Protein AF-A0A480BWK9-F1 (afdb_monomer)

pLDDT: mean 91.8, std 8.27, range [55.06, 98.25]

Mean predicted aligned error: 6.42 Å

Sequence (239 aa):
ALSTGLLAPWTTLAALAGWLLALAAAIALRRRAPVVTLAVLWFLAGHAMESTVVPLEIAHEHRNYLPSLGPLLATVYGVTVFARRTGRAALYGALGVATSLALGFGTFGRSATWHSEETIIEALYRQHPQSASAQQMMGELMLHRRGQPAQAAEHYQRAYALAPWETGYRLRALRARRTAGGALPDATEHQAIVSALRSRPLPPTTLLALGSLSACALAGEPACRDLTPALLDWLTAAA

Radius of gyration: 25.85 Å; Cα contacts (8 Å, |Δi|>4): 232; chains: 1; bounding box: 55×27×76 Å

Secondary structure (DSSP, 8-state):
----SSSSSHHHHHHHHHHHHHHHHHHHHTTT-HHHHHHHHHHHHHHHHHS-SS-PPS--GGGGTTTTHHHHHHHHHHHHHH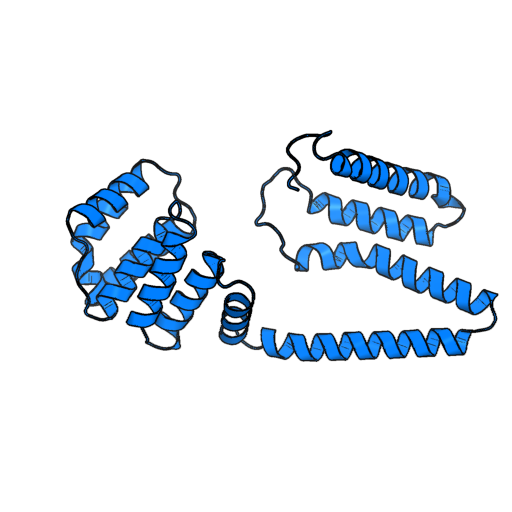HHHTT-HHHHHHHHHHHHHHHHHHHHHHHHHTSSHHHHHHHHHHH-TT-HHHHHHHHHIIIIIS--HHHHHHHHHHHHHH-TT-HHHHHHHHHHHHHTT-PPPPHHHHHHHHHHHHHS---HHHHHHHHHHHHHHHTT-HHHHTTHHHHHHHHHHT-

Solvent-accessible surface area (backbone atoms only — not comparable to full-atom values): 12598 Å² total; per-residue (Å²): 130,80,74,82,48,71,68,38,46,62,64,45,42,53,48,52,50,49,53,52,47,53,53,51,48,30,64,72,32,42,88,81,39,49,66,52,19,49,14,52,52,44,25,52,59,45,47,50,70,72,69,50,93,65,89,62,81,84,82,61,73,74,72,50,56,70,21,49,50,13,61,50,50,35,50,56,51,50,53,51,54,48,22,59,75,71,71,39,47,67,61,52,49,50,52,48,51,51,50,52,50,52,52,49,52,52,48,55,61,47,48,64,39,66,68,42,73,65,46,40,37,52,50,43,26,73,76,35,72,80,37,30,66,31,26,38,48,44,13,50,46,25,41,73,77,65,68,35,22,56,62,11,15,53,26,11,47,51,12,19,72,64,37,74,82,47,60,17,31,51,53,47,15,51,48,22,28,24,62,55,72,44,77,75,79,51,73,66,58,46,49,51,51,35,50,48,42,62,75,44,86,80,49,70,60,29,54,51,33,54,52,50,46,51,53,38,29,74,71,62,38,65,48,33,47,76,41,43,73,62,47,54,54,42,53,63,32,61,106

Foldseek 3Di:
DDDPDCPVPVVNVVVVVVLVCLLVCLVVCCVPCVLLSCLSVLLVVQVVVVPDPDPDPPDPPVSNPRSVVSVVSVVVVVLCVVCVVVVNVVVSVVVVVVVVVVVVVVVVVVCVCVVDLVSVLVVCCVVCVLALVSLQSVLVCCVPVVVNLVSSLVSLVSSCVSPVLQLLSVLSSQLSCLSVVHDHDDPVRLVVLLCSLQPHDHDPSNVVSLVVLVVCCVVVPPSSVVCVVSSVSNVVSND

Structure (mmCIF, N/CA/C/O backbone):
data_AF-A0A480BWK9-F1
#
_entry.id   AF-A0A480BWK9-F1
#
loop_
_atom_site.group_PDB
_atom_site.id
_atom_site.type_symbol
_atom_site.label_atom_id
_atom_site.label_alt_id
_atom_site.label_comp_id
_atom_site.label_asym_id
_atom_site.label_entity_id
_atom_site.label_seq_id
_atom_site.pdbx_PDB_ins_code
_atom_site.Cartn_x
_atom_site.Cartn_y
_atom_site.Cartn_z
_atom_site.occupancy
_atom_site.B_iso_or_equiv
_atom_site.auth_seq_id
_atom_site.auth_comp_id
_atom_site.auth_asym_id
_atom_site.auth_atom_id
_atom_site.pdbx_PDB_model_num
ATOM 1 N N . ALA A 1 1 ? -17.053 -10.394 -3.321 1.00 61.28 1 ALA A N 1
ATOM 2 C CA . ALA A 1 1 ? -17.391 -9.946 -4.687 1.00 61.28 1 ALA A CA 1
ATOM 3 C C . ALA A 1 1 ? -17.301 -8.428 -4.734 1.00 61.28 1 ALA A C 1
ATOM 5 O O . ALA A 1 1 ? -17.625 -7.798 -3.733 1.00 61.28 1 ALA A O 1
ATOM 6 N N . LEU A 1 2 ? -16.826 -7.858 -5.843 1.00 71.19 2 LEU A N 1
ATOM 7 C CA . LEU A 1 2 ? -16.792 -6.405 -6.029 1.00 71.19 2 LEU A CA 1
ATOM 8 C C . LEU A 1 2 ? -18.225 -5.875 -6.164 1.00 71.19 2 LEU A C 1
ATOM 10 O O . LEU A 1 2 ? -19.052 -6.497 -6.833 1.00 71.19 2 LEU A O 1
ATOM 14 N N . SER A 1 3 ? -18.521 -4.759 -5.497 1.00 77.38 3 SER A N 1
ATOM 15 C CA . SER A 1 3 ? -19.830 -4.114 -5.593 1.00 77.38 3 SER A CA 1
ATOM 16 C C . SER A 1 3 ? -19.999 -3.505 -6.978 1.00 77.38 3 SER A C 1
ATOM 18 O O . SER A 1 3 ? -19.187 -2.681 -7.388 1.00 77.38 3 SER A O 1
ATOM 20 N N . THR A 1 4 ? -21.043 -3.920 -7.694 1.00 81.88 4 THR A N 1
ATOM 21 C CA . THR A 1 4 ? -21.399 -3.385 -9.023 1.00 81.88 4 THR A CA 1
ATOM 22 C C . THR A 1 4 ? -22.656 -2.518 -8.974 1.00 81.88 4 THR A C 1
ATOM 24 O O . THR A 1 4 ? -23.007 -1.870 -9.954 1.00 81.88 4 THR A O 1
ATOM 27 N N . GLY A 1 5 ? -23.317 -2.458 -7.817 1.00 83.38 5 GLY A N 1
ATOM 28 C CA . GLY A 1 5 ? -24.456 -1.590 -7.557 1.00 83.38 5 GLY A CA 1
ATOM 29 C C . GLY A 1 5 ? -24.880 -1.650 -6.092 1.00 83.38 5 GLY A C 1
ATOM 30 O O . GLY A 1 5 ? -24.302 -2.381 -5.291 1.00 83.38 5 GLY A O 1
ATOM 31 N N . LEU A 1 6 ? -25.924 -0.901 -5.731 1.00 79.44 6 LEU A N 1
ATOM 32 C CA . LEU A 1 6 ? -26.415 -0.829 -4.345 1.00 79.44 6 LEU A CA 1
ATOM 33 C C . LEU A 1 6 ? -26.989 -2.160 -3.828 1.00 79.44 6 LEU A C 1
ATOM 35 O O . LEU A 1 6 ? -26.994 -2.405 -2.624 1.00 79.44 6 LEU A O 1
ATOM 39 N N . LEU A 1 7 ? -27.465 -3.015 -4.736 1.00 85.12 7 LEU A N 1
ATOM 40 C CA . LEU A 1 7 ? -28.135 -4.281 -4.420 1.00 85.12 7 LEU A CA 1
ATOM 41 C C . LEU A 1 7 ? -27.309 -5.520 -4.806 1.00 85.12 7 LEU A C 1
ATOM 43 O O . LEU A 1 7 ? -27.690 -6.639 -4.467 1.00 85.12 7 LEU A O 1
ATOM 47 N N . ALA A 1 8 ? -26.189 -5.334 -5.513 1.00 82.81 8 ALA A N 1
ATOM 48 C CA . ALA A 1 8 ? -25.377 -6.416 -6.056 1.00 82.81 8 ALA A CA 1
ATOM 49 C C . ALA A 1 8 ? -23.893 -6.222 -5.689 1.00 82.81 8 ALA A C 1
ATOM 51 O O . ALA A 1 8 ? -23.245 -5.309 -6.216 1.00 82.81 8 ALA A O 1
ATOM 52 N N . PRO A 1 9 ? -23.316 -7.089 -4.836 1.00 88.62 9 PRO A N 1
ATOM 53 C CA . PRO A 1 9 ? -23.943 -8.193 -4.090 1.00 88.62 9 PRO A CA 1
ATOM 54 C C . PRO A 1 9 ? -24.867 -7.713 -2.950 1.00 88.62 9 PRO A C 1
ATOM 56 O O . PRO A 1 9 ? -24.767 -6.575 -2.499 1.00 88.62 9 PRO A O 1
ATOM 59 N N . TRP A 1 10 ? -25.716 -8.601 -2.413 1.00 86.31 10 TRP A N 1
ATOM 60 C CA . TRP A 1 10 ? -26.606 -8.300 -1.270 1.00 86.31 10 TRP A CA 1
ATOM 61 C C . TRP A 1 10 ? -25.848 -7.793 -0.030 1.00 86.31 10 TRP A C 1
ATOM 63 O O . TRP A 1 10 ? -26.393 -7.052 0.790 1.00 86.31 10 TRP A O 1
ATOM 73 N N . THR A 1 11 ? -24.567 -8.154 0.089 1.00 89.00 11 THR A N 1
ATOM 74 C CA . THR A 1 11 ? -23.683 -7.684 1.158 1.00 89.00 11 THR A CA 1
ATOM 75 C C . THR A 1 11 ? -23.471 -6.170 1.118 1.00 89.00 11 THR A C 1
ATOM 77 O O . THR A 1 11 ? -23.193 -5.591 2.163 1.00 89.00 11 THR A O 1
ATOM 80 N N . THR A 1 12 ? -23.642 -5.509 -0.035 1.00 89.50 12 THR A N 1
ATOM 81 C CA . THR A 1 12 ? -23.603 -4.041 -0.139 1.00 89.50 12 THR A CA 1
ATOM 82 C C . THR A 1 12 ? -24.747 -3.413 0.652 1.00 89.50 12 THR A C 1
ATOM 84 O O . THR A 1 12 ? -24.518 -2.513 1.458 1.00 89.50 12 THR A O 1
ATOM 87 N N . LEU A 1 13 ? -25.968 -3.937 0.503 1.00 89.31 13 LEU A N 1
ATOM 88 C CA . LEU A 1 13 ? -27.125 -3.463 1.259 1.00 89.31 13 LEU A CA 1
ATOM 89 C C . LEU A 1 13 ? -26.963 -3.737 2.760 1.00 89.31 13 LEU A C 1
ATOM 91 O O . LEU A 1 13 ? -27.236 -2.859 3.576 1.00 89.31 13 LEU A O 1
ATOM 95 N N . ALA A 1 14 ? -26.471 -4.924 3.126 1.00 90.25 14 ALA A N 1
ATOM 96 C CA . ALA A 1 14 ? -26.199 -5.264 4.523 1.00 90.25 14 ALA A CA 1
ATOM 97 C C . ALA A 1 14 ? -25.142 -4.335 5.151 1.00 90.25 14 ALA A C 1
ATOM 99 O O . ALA A 1 14 ? -25.314 -3.888 6.284 1.00 90.25 14 ALA A O 1
ATOM 100 N N . ALA A 1 15 ? -24.082 -3.993 4.412 1.00 90.25 15 ALA A N 1
ATOM 101 C CA . ALA A 1 15 ? -23.063 -3.050 4.865 1.00 90.25 15 ALA A CA 1
ATOM 102 C C . ALA A 1 15 ? -23.632 -1.633 5.042 1.00 90.25 15 ALA A C 1
ATOM 104 O O . ALA A 1 15 ? -23.401 -1.012 6.077 1.00 90.25 15 ALA A O 1
ATOM 105 N N . LEU A 1 16 ? -24.423 -1.141 4.080 1.00 90.25 16 LEU A N 1
ATOM 106 C CA . LEU A 1 16 ? -25.105 0.156 4.182 1.00 90.25 16 LEU A CA 1
ATOM 107 C C . LEU A 1 16 ? -26.031 0.211 5.402 1.00 90.25 16 LEU A C 1
ATOM 109 O O . LEU A 1 16 ? -25.969 1.160 6.183 1.00 9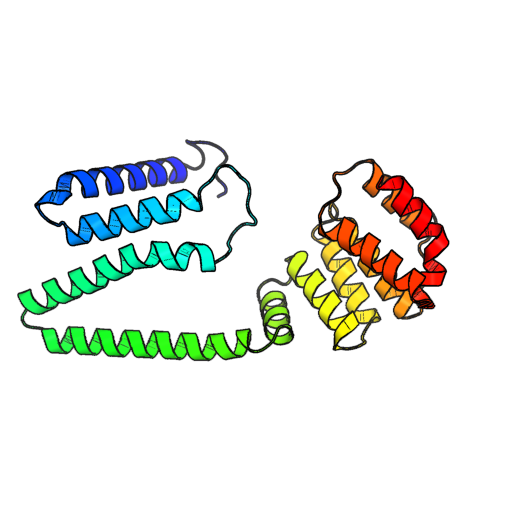0.25 16 LEU A O 1
ATOM 113 N N . ALA A 1 17 ? -26.846 -0.827 5.603 1.00 93.75 17 ALA A N 1
ATOM 114 C CA . ALA A 1 17 ? -27.704 -0.940 6.776 1.00 93.75 17 ALA A CA 1
ATOM 115 C C . ALA A 1 17 ? -26.884 -0.957 8.076 1.00 93.75 17 ALA A C 1
ATOM 117 O O . ALA A 1 17 ? -27.249 -0.277 9.032 1.00 93.75 17 ALA A O 1
ATOM 118 N N . GLY A 1 18 ? -25.753 -1.669 8.102 1.00 94.00 18 GLY A N 1
ATOM 119 C CA . GLY A 1 18 ? -24.833 -1.699 9.240 1.00 94.00 18 GLY A CA 1
ATOM 120 C C . GLY A 1 18 ? -24.265 -0.321 9.588 1.00 94.00 18 GLY A C 1
ATOM 121 O O . GLY A 1 18 ? -24.282 0.070 10.755 1.00 94.00 18 GLY A O 1
ATOM 122 N N . TRP A 1 19 ? -23.830 0.450 8.588 1.00 93.00 19 TRP A N 1
ATOM 123 C CA . TRP A 1 19 ? -23.329 1.813 8.790 1.00 93.00 19 TRP A CA 1
ATOM 124 C C . TRP A 1 19 ? -24.411 2.768 9.299 1.00 93.00 19 TRP A C 1
ATOM 126 O O . TRP A 1 19 ? -24.181 3.504 10.262 1.00 93.00 19 TRP A O 1
ATOM 136 N N . LEU A 1 20 ? -25.607 2.726 8.703 1.00 94.44 20 LEU A N 1
ATOM 137 C CA . LEU A 1 20 ? -26.744 3.539 9.144 1.00 94.44 20 LEU A CA 1
ATOM 138 C C . LEU A 1 20 ? -27.175 3.175 10.566 1.00 94.44 20 LEU A C 1
ATOM 140 O O . LEU A 1 20 ? -27.431 4.065 11.377 1.00 94.44 20 LEU A O 1
ATOM 144 N N . LEU A 1 21 ? -27.205 1.882 10.891 1.00 95.88 21 LEU A N 1
ATOM 145 C CA . LEU A 1 21 ? -27.528 1.402 12.229 1.00 95.88 21 LEU A CA 1
ATOM 146 C C . LEU A 1 21 ? -26.482 1.853 13.252 1.00 95.88 21 LEU A C 1
ATOM 148 O O . LEU A 1 21 ? -26.858 2.320 14.323 1.00 95.88 21 LEU A O 1
ATOM 152 N N . ALA A 1 22 ? -25.188 1.763 12.931 1.00 94.12 22 ALA A N 1
ATOM 153 C CA . ALA A 1 22 ? -24.115 2.224 13.810 1.00 94.12 22 ALA A CA 1
ATOM 154 C C . ALA A 1 22 ? -24.223 3.730 14.096 1.00 94.12 22 ALA A C 1
ATOM 156 O O . ALA A 1 22 ? -24.126 4.150 15.252 1.00 94.12 22 ALA A O 1
ATOM 157 N N . LEU A 1 23 ? -24.493 4.537 13.064 1.00 95.31 23 LEU A N 1
ATOM 158 C CA . LEU A 1 23 ? -24.696 5.977 13.202 1.00 95.31 23 LEU A CA 1
ATOM 159 C C . LEU A 1 23 ? -25.943 6.298 14.041 1.00 95.31 23 LEU A C 1
ATOM 161 O O . LEU A 1 23 ? -25.869 7.078 14.993 1.00 95.31 23 LEU A O 1
ATOM 165 N N . ALA A 1 24 ? -27.079 5.670 13.729 1.00 96.06 24 ALA A N 1
ATOM 166 C CA . ALA A 1 24 ? -28.326 5.861 14.463 1.00 96.06 24 ALA A CA 1
ATOM 167 C C . ALA A 1 24 ? -28.184 5.446 15.936 1.00 96.06 24 ALA A C 1
ATOM 169 O O . ALA A 1 24 ? -28.603 6.184 16.830 1.00 96.06 24 ALA A O 1
ATOM 170 N N . ALA A 1 25 ? -27.534 4.309 16.203 1.00 95.12 25 ALA A N 1
ATOM 171 C CA . ALA A 1 25 ? -27.261 3.827 17.551 1.00 95.12 25 ALA A CA 1
ATOM 172 C C . ALA A 1 25 ? -26.356 4.794 18.327 1.00 95.12 25 ALA A C 1
ATOM 174 O O . ALA A 1 25 ? -26.659 5.108 19.478 1.00 95.12 25 ALA A O 1
ATOM 175 N N . ALA A 1 26 ? -25.294 5.321 17.709 1.00 94.56 26 ALA A N 1
ATOM 176 C CA . ALA A 1 26 ? -24.424 6.313 18.340 1.00 94.56 26 ALA A CA 1
ATOM 177 C C . ALA A 1 26 ? -25.202 7.584 18.726 1.00 94.56 26 ALA A C 1
ATOM 179 O O . ALA A 1 26 ? -25.105 8.060 19.857 1.00 94.56 26 ALA A O 1
ATOM 180 N N . ILE A 1 27 ? -26.049 8.100 17.830 1.00 94.88 27 ILE A N 1
ATOM 181 C CA . ILE A 1 27 ? -26.868 9.291 18.105 1.00 94.88 27 ILE A CA 1
ATOM 182 C C . ILE A 1 27 ? -27.890 9.016 19.217 1.00 94.88 27 ILE A C 1
ATOM 184 O O . ILE A 1 27 ? -28.031 9.829 20.136 1.00 94.88 27 ILE A O 1
ATOM 188 N N . ALA A 1 28 ? -28.579 7.874 19.174 1.00 96.56 28 ALA A N 1
ATOM 189 C CA . ALA A 1 28 ? -29.574 7.495 20.176 1.00 96.56 28 ALA A CA 1
ATOM 190 C C . ALA A 1 28 ? -28.949 7.278 21.566 1.00 96.56 28 ALA A C 1
ATOM 192 O O . ALA A 1 28 ? -29.528 7.661 22.586 1.00 96.56 28 ALA A O 1
ATOM 193 N N . LEU A 1 29 ? -27.741 6.709 21.622 1.00 94.44 29 LEU A N 1
ATOM 194 C CA . LEU A 1 29 ? -27.036 6.393 22.865 1.00 94.44 29 LEU A CA 1
ATOM 195 C C . LEU A 1 29 ? -26.178 7.544 23.407 1.00 94.44 29 LEU A C 1
ATOM 197 O O . LEU A 1 29 ? -25.636 7.406 24.504 1.00 94.44 29 LEU A O 1
ATOM 201 N N . ARG A 1 30 ? -26.120 8.705 22.738 1.00 95.44 30 ARG A N 1
ATOM 202 C CA . ARG A 1 30 ? -25.236 9.835 23.101 1.00 95.44 30 ARG A CA 1
ATOM 203 C C . ARG A 1 30 ? -25.299 10.289 24.558 1.00 95.44 30 ARG A C 1
ATOM 205 O O . ARG A 1 30 ? -24.296 10.724 25.111 1.00 95.44 30 ARG A O 1
ATOM 212 N N . ARG A 1 31 ? -26.473 10.194 25.194 1.00 94.31 31 ARG A N 1
ATOM 213 C CA . ARG A 1 31 ? -26.666 10.565 26.609 1.00 94.31 31 ARG A 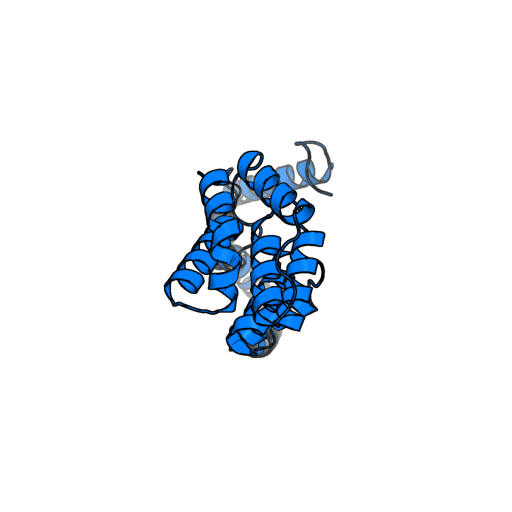CA 1
ATOM 214 C C . ARG A 1 31 ? -26.376 9.415 27.579 1.00 94.31 31 ARG A C 1
ATOM 216 O O . ARG A 1 31 ? -26.039 9.677 28.724 1.00 94.31 31 ARG A O 1
ATOM 223 N N . ARG A 1 32 ? -26.523 8.158 27.141 1.00 93.25 32 ARG A N 1
ATOM 224 C CA . ARG A 1 32 ? -26.374 6.954 27.983 1.00 93.25 32 ARG A CA 1
ATOM 225 C C . ARG A 1 32 ? -24.964 6.363 27.937 1.00 93.25 32 ARG A C 1
ATOM 227 O O . ARG A 1 32 ? -24.498 5.831 28.937 1.00 93.25 32 ARG A O 1
ATOM 234 N N . ALA A 1 33 ? -24.295 6.449 26.790 1.00 92.75 33 ALA A N 1
ATOM 235 C CA . ALA A 1 33 ? -22.960 5.909 26.549 1.00 92.75 33 ALA A CA 1
ATOM 236 C C . ALA A 1 33 ? -22.108 6.919 25.751 1.00 92.75 33 ALA A C 1
ATOM 238 O O . ALA A 1 33 ? -21.768 6.666 24.589 1.00 92.75 33 ALA A O 1
ATOM 239 N N . PRO A 1 34 ? -21.762 8.077 26.346 1.00 94.31 34 PRO A N 1
ATOM 240 C CA . PRO A 1 34 ? -21.052 9.148 25.643 1.00 94.31 34 PRO A CA 1
ATOM 241 C C . PRO A 1 34 ? -19.680 8.706 25.111 1.00 94.31 34 PRO A C 1
ATOM 243 O O . PRO A 1 34 ? -19.304 9.106 24.016 1.00 94.31 34 PRO A O 1
ATOM 246 N N . VAL A 1 35 ? -18.967 7.822 25.823 1.00 94.44 35 VAL A N 1
ATOM 247 C CA . VAL A 1 35 ? -17.658 7.297 25.383 1.00 94.44 35 VAL A CA 1
ATOM 248 C C . VAL A 1 35 ? -17.789 6.418 24.136 1.00 94.44 35 VAL A C 1
ATOM 250 O O . VAL A 1 35 ? -17.038 6.589 23.182 1.00 94.44 35 VAL A O 1
ATOM 253 N N . VAL A 1 36 ? -18.772 5.511 24.110 1.00 93.75 36 VAL A N 1
ATOM 254 C CA . VAL A 1 36 ? -19.037 4.656 22.938 1.00 93.75 36 VAL A CA 1
ATOM 255 C C . VAL A 1 36 ? -19.497 5.505 21.755 1.00 93.75 36 VAL A C 1
ATOM 257 O O . VAL A 1 36 ? -19.079 5.279 20.625 1.00 93.75 36 VAL A O 1
ATOM 260 N N . THR A 1 37 ? -20.312 6.524 22.022 1.00 95.44 37 THR A N 1
ATOM 261 C CA . THR A 1 37 ? -20.770 7.469 20.999 1.00 95.44 37 THR A CA 1
ATOM 262 C C . THR A 1 37 ? -19.600 8.229 20.384 1.00 95.44 37 THR A C 1
ATOM 264 O O . THR A 1 37 ? -19.494 8.284 19.163 1.00 95.44 37 THR A O 1
ATOM 267 N N . LEU A 1 38 ? -18.699 8.766 21.214 1.00 96.62 38 LEU A N 1
ATOM 268 C CA . LEU A 1 38 ? -17.482 9.428 20.750 1.00 96.62 38 LEU A CA 1
ATOM 269 C C . LEU A 1 38 ? -16.645 8.485 19.881 1.00 96.62 38 LEU A C 1
ATOM 271 O O . LEU A 1 38 ? -16.260 8.865 18.784 1.00 96.62 38 LEU A O 1
ATOM 275 N N . ALA A 1 39 ? -16.408 7.256 20.340 1.00 96.38 39 ALA A N 1
ATOM 276 C CA . ALA A 1 39 ? -15.632 6.259 19.612 1.00 96.38 39 ALA A CA 1
ATOM 277 C C . ALA A 1 39 ? -16.210 5.935 18.224 1.00 96.38 39 ALA A C 1
ATOM 279 O O . ALA A 1 39 ? -15.472 5.914 17.239 1.00 96.38 39 ALA A O 1
ATOM 280 N N . VAL A 1 40 ? -17.524 5.705 18.136 1.00 95.50 40 VAL A N 1
ATOM 281 C CA . VAL A 1 40 ? -18.191 5.401 16.863 1.00 95.50 40 VAL A CA 1
ATOM 282 C C . VAL A 1 40 ? -18.164 6.614 15.936 1.00 95.50 40 VAL A C 1
ATOM 284 O O . VAL A 1 40 ? -17.780 6.483 14.779 1.00 95.50 40 VAL A O 1
ATOM 287 N N . LEU A 1 41 ? -18.523 7.803 16.427 1.00 95.25 41 LEU A N 1
ATOM 288 C CA . LEU A 1 41 ? -18.537 9.008 15.594 1.00 95.25 41 LEU A CA 1
ATOM 289 C C . LEU A 1 41 ? -17.129 9.427 15.152 1.00 95.25 41 LEU A C 1
ATOM 291 O O . LEU A 1 41 ? -16.974 9.871 14.019 1.00 95.25 41 LEU A O 1
ATOM 295 N N . TRP A 1 42 ? -16.110 9.237 15.995 1.00 95.50 42 TRP A N 1
ATOM 296 C CA . TRP A 1 42 ? -14.706 9.459 15.637 1.00 95.50 42 TRP A CA 1
ATOM 297 C C . TRP A 1 42 ? -14.283 8.578 14.464 1.00 95.50 42 TRP A C 1
ATOM 299 O O . TRP A 1 42 ? -13.723 9.068 13.485 1.00 95.50 42 TRP A O 1
ATOM 309 N N . PHE A 1 43 ? -14.604 7.284 14.543 1.00 93.81 43 PHE A N 1
ATOM 310 C CA . PHE A 1 43 ? -14.318 6.334 13.476 1.00 93.81 43 PHE A CA 1
ATOM 311 C C . PHE A 1 43 ? -15.030 6.710 12.178 1.00 93.81 43 PHE A C 1
ATOM 313 O O . PHE A 1 43 ? -14.388 6.806 11.138 1.00 93.81 43 PHE A O 1
ATOM 320 N N . LEU A 1 44 ? -16.339 6.977 12.245 1.00 92.50 44 LEU A N 1
ATOM 321 C CA . LEU A 1 44 ? -17.140 7.332 11.074 1.00 92.50 44 LEU A CA 1
ATOM 322 C C . LEU A 1 44 ? -16.652 8.624 10.415 1.00 92.50 44 LEU A C 1
ATOM 324 O O . LEU A 1 44 ? -16.512 8.664 9.197 1.00 92.50 44 LEU A O 1
ATOM 328 N N . ALA A 1 45 ? -16.363 9.663 11.202 1.00 90.88 45 ALA A N 1
ATOM 329 C CA . ALA A 1 45 ? -15.867 10.934 10.682 1.00 90.88 45 ALA A CA 1
ATOM 330 C C . ALA A 1 45 ? -14.480 10.785 10.042 1.00 90.88 45 ALA A C 1
ATOM 332 O O . ALA A 1 45 ? -14.250 11.286 8.943 1.00 90.88 45 ALA A O 1
ATOM 333 N N . GLY A 1 46 ? -13.572 10.061 10.702 1.00 88.62 46 GLY A N 1
ATOM 334 C CA . GLY A 1 46 ? -12.236 9.800 10.179 1.00 88.62 46 GLY A CA 1
ATOM 335 C C . GLY A 1 46 ? -12.258 8.976 8.889 1.00 88.62 46 GLY A C 1
ATOM 336 O O . GLY A 1 46 ? -11.603 9.333 7.915 1.00 88.62 46 GLY A O 1
ATOM 337 N N . HIS A 1 47 ? -13.057 7.910 8.860 1.00 86.06 47 HIS A N 1
ATOM 338 C CA . HIS A 1 47 ? -13.145 6.996 7.722 1.00 86.06 47 HIS A CA 1
ATOM 339 C C . HIS A 1 47 ? -13.920 7.591 6.531 1.00 86.06 47 HIS A C 1
ATOM 341 O O . HIS A 1 47 ? -13.666 7.242 5.376 1.00 86.06 47 HIS A O 1
ATOM 347 N N . ALA A 1 48 ? -14.826 8.546 6.781 1.00 84.00 48 ALA A N 1
ATOM 348 C CA . ALA A 1 48 ? -15.509 9.294 5.726 1.00 84.00 48 ALA A CA 1
ATOM 349 C C . ALA A 1 48 ? -14.540 10.129 4.870 1.00 84.00 48 ALA A C 1
ATOM 351 O O . ALA A 1 48 ? -14.783 10.294 3.677 1.00 84.00 48 ALA A O 1
ATOM 352 N N . MET A 1 49 ? -13.425 10.60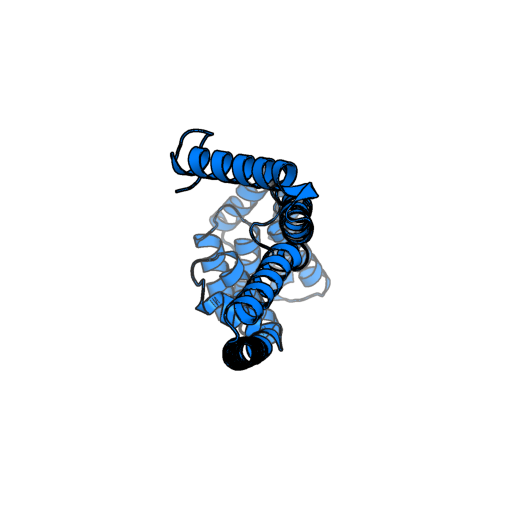9 5.441 1.00 74.38 49 MET A N 1
ATOM 353 C CA . MET A 1 49 ? -12.389 11.321 4.675 1.00 74.38 49 MET A CA 1
ATOM 354 C C . MET A 1 49 ? -11.642 10.409 3.697 1.00 74.38 49 MET A C 1
ATOM 356 O O . MET A 1 49 ? -11.153 10.869 2.669 1.00 74.38 49 MET A O 1
ATOM 360 N N . GLU A 1 50 ? -11.540 9.117 4.005 1.00 70.56 50 GLU A N 1
ATOM 361 C CA . GLU A 1 50 ? -10.882 8.138 3.137 1.00 70.56 50 GLU A CA 1
ATOM 362 C C . GLU A 1 50 ? -11.830 7.590 2.067 1.00 70.56 50 GLU A C 1
ATOM 364 O O . GLU A 1 50 ? -11.400 7.269 0.962 1.00 70.56 50 GLU A O 1
ATOM 369 N N . SER A 1 51 ? -13.124 7.520 2.386 1.00 66.12 51 SER A N 1
ATOM 370 C CA . SER A 1 51 ? -14.187 6.970 1.535 1.00 66.12 51 SER A CA 1
ATOM 371 C C . SER A 1 51 ? -14.743 8.007 0.549 1.00 66.12 51 SER A C 1
ATOM 373 O O . SER A 1 51 ? -15.957 8.166 0.414 1.00 66.12 51 SER A O 1
ATOM 375 N N . THR A 1 52 ? -13.862 8.756 -0.117 1.00 64.88 52 THR A N 1
ATOM 376 C CA . THR A 1 52 ? -14.264 9.790 -1.084 1.00 64.88 52 THR A CA 1
ATOM 377 C C . THR A 1 52 ? -14.453 9.219 -2.490 1.00 64.88 52 THR A C 1
ATOM 379 O O . THR A 1 52 ? -13.994 8.129 -2.817 1.00 64.88 52 THR A O 1
ATOM 382 N N . VAL A 1 53 ? -15.148 9.977 -3.344 1.00 64.56 53 VAL A N 1
ATOM 383 C CA . VAL A 1 53 ? -15.449 9.609 -4.743 1.00 64.56 53 VAL A CA 1
ATOM 384 C C . VAL A 1 53 ? -14.205 9.645 -5.643 1.00 64.56 53 VAL A C 1
ATOM 386 O O . VAL A 1 53 ? -14.263 9.234 -6.799 1.00 64.56 53 VAL A O 1
ATOM 389 N N . VAL A 1 54 ? -13.082 10.158 -5.132 1.00 61.31 54 VAL A N 1
ATOM 390 C CA . VAL A 1 54 ? -11.817 10.212 -5.861 1.00 61.31 54 VAL A CA 1
ATOM 391 C C . VAL A 1 54 ? -11.137 8.849 -5.721 1.00 61.31 54 VAL A C 1
ATOM 393 O O . VAL A 1 54 ? -10.824 8.458 -4.594 1.00 61.31 54 VAL A O 1
ATOM 396 N N . PRO A 1 55 ? -10.892 8.122 -6.827 1.00 55.62 55 PRO A N 1
ATOM 397 C CA . PRO A 1 55 ? -10.188 6.847 -6.797 1.00 55.62 55 PRO A CA 1
ATOM 398 C C . PRO A 1 55 ? -8.725 7.086 -6.416 1.00 55.62 55 PRO A C 1
ATOM 400 O O . PRO A 1 55 ? -7.852 7.291 -7.254 1.00 55.62 55 PRO A O 1
ATOM 403 N N . LEU A 1 56 ? -8.473 7.114 -5.114 1.00 61.44 56 LEU A N 1
ATOM 404 C CA . LEU A 1 56 ? -7.139 7.083 -4.538 1.00 61.44 56 LEU A CA 1
ATOM 405 C C . LEU A 1 56 ? -6.606 5.650 -4.676 1.00 61.44 56 LEU A C 1
ATOM 407 O O . LEU A 1 56 ? -7.391 4.699 -4.677 1.00 61.44 56 LEU A O 1
ATOM 411 N N . GLU A 1 57 ? -5.285 5.483 -4.781 1.00 59.75 57 GLU A N 1
ATOM 412 C CA . GLU A 1 57 ? -4.686 4.145 -4.776 1.00 59.75 57 GLU A CA 1
ATOM 413 C C . GLU A 1 57 ? -5.200 3.339 -3.579 1.00 59.75 57 GLU A C 1
ATOM 415 O O . GLU A 1 57 ? -5.161 3.791 -2.425 1.00 59.75 57 GLU A O 1
ATOM 420 N N . ILE A 1 58 ? -5.752 2.168 -3.895 1.00 55.06 58 ILE A N 1
ATOM 421 C CA . ILE A 1 58 ? -6.514 1.356 -2.959 1.00 55.06 58 ILE A CA 1
ATOM 422 C C . ILE A 1 58 ? -5.553 0.849 -1.882 1.00 55.06 58 ILE A C 1
ATOM 424 O O . ILE A 1 58 ? -4.595 0.145 -2.180 1.00 55.06 58 ILE A O 1
ATOM 428 N N . ALA A 1 59 ? -5.872 1.195 -0.634 1.00 55.09 59 ALA A N 1
ATOM 429 C CA . ALA A 1 59 ? -5.237 0.730 0.597 1.00 55.09 59 ALA A CA 1
ATOM 430 C C . ALA A 1 59 ? -3.841 1.300 0.899 1.00 55.09 59 ALA A C 1
ATOM 432 O O . ALA A 1 59 ? -2.820 0.621 0.862 1.00 55.09 59 ALA A O 1
ATOM 433 N N . HIS A 1 60 ? -3.833 2.544 1.368 1.00 65.25 60 HIS A N 1
ATOM 434 C CA . HIS A 1 60 ? -2.764 3.036 2.223 1.00 65.25 60 HIS A CA 1
ATOM 435 C C . HIS A 1 60 ? -3.146 2.794 3.690 1.00 65.25 60 HIS A C 1
ATOM 437 O O . HIS A 1 60 ? -3.968 3.527 4.237 1.00 65.25 60 HIS A O 1
ATOM 443 N N . GLU A 1 61 ? -2.553 1.777 4.330 1.00 67.00 61 GLU A N 1
ATOM 444 C CA . GLU A 1 61 ? -2.863 1.385 5.722 1.00 67.00 61 GLU A CA 1
ATOM 445 C C . GLU A 1 61 ? -2.817 2.570 6.702 1.00 67.00 61 GLU A C 1
ATOM 447 O O . GLU A 1 61 ? -3.624 2.647 7.627 1.00 67.00 61 GLU A O 1
ATOM 452 N N . HIS A 1 62 ? -1.905 3.519 6.464 1.00 72.69 62 HIS A N 1
ATOM 453 C CA . HIS A 1 62 ? -1.656 4.659 7.345 1.00 72.69 62 HIS A CA 1
ATOM 454 C C . HIS A 1 62 ? -2.837 5.609 7.503 1.00 72.69 62 HIS A C 1
ATOM 456 O O . HIS A 1 62 ? -2.934 6.323 8.501 1.00 72.69 62 HIS A O 1
ATOM 462 N N . ARG A 1 63 ? -3.738 5.635 6.525 1.00 77.38 63 ARG A N 1
ATOM 463 C CA . ARG A 1 63 ? -4.852 6.573 6.538 1.00 77.38 63 ARG A CA 1
ATOM 464 C C . ARG A 1 63 ? -5.888 6.184 7.612 1.00 77.38 63 ARG A C 1
ATOM 466 O O . ARG A 1 63 ? -6.472 7.062 8.249 1.00 77.38 63 ARG A O 1
ATOM 473 N N . ASN A 1 64 ? -5.998 4.888 7.926 1.00 84.69 64 ASN A N 1
ATOM 474 C CA . ASN A 1 64 ? -6.958 4.377 8.906 1.00 84.69 64 ASN A CA 1
ATOM 475 C C . ASN A 1 64 ? -6.389 4.331 10.339 1.00 84.69 64 ASN A C 1
ATOM 477 O O . ASN A 1 64 ? -7.100 3.991 11.286 1.00 84.69 64 ASN A O 1
ATOM 481 N N . TYR A 1 65 ? -5.122 4.716 10.547 1.00 87.94 65 TYR A N 1
ATOM 482 C CA . TYR A 1 65 ? -4.513 4.726 11.883 1.00 87.94 65 TYR A CA 1
ATOM 483 C C . TYR A 1 65 ? -5.231 5.696 12.826 1.00 87.94 65 TYR A C 1
ATOM 485 O O . TYR A 1 65 ? -5.571 5.321 13.948 1.00 87.94 65 TYR A O 1
ATOM 493 N N . LEU A 1 66 ? -5.541 6.911 12.365 1.00 90.25 66 LEU A N 1
ATOM 494 C CA . LEU A 1 66 ? -6.237 7.908 13.182 1.00 90.25 66 LEU A CA 1
ATOM 495 C C . LEU A 1 66 ? -7.716 7.549 13.454 1.00 90.25 66 LEU A C 1
ATOM 497 O O . LEU A 1 66 ? -8.123 7.604 14.621 1.00 90.25 66 LEU A O 1
ATOM 501 N N . PRO A 1 67 ? -8.527 7.134 12.457 1.00 92.50 67 PRO A N 1
ATOM 502 C CA . PRO A 1 67 ? -9.884 6.645 12.712 1.00 92.50 67 PRO A CA 1
ATOM 503 C C . PRO A 1 67 ? -9.923 5.449 13.680 1.00 92.50 67 PRO A C 1
ATOM 505 O O . PRO A 1 67 ? -10.810 5.385 14.536 1.00 92.50 67 PRO A O 1
ATOM 508 N N . SER A 1 68 ? -8.946 4.531 13.610 1.00 92.81 68 SER A N 1
ATOM 509 C CA . SER A 1 68 ? -8.900 3.318 14.449 1.00 92.81 68 SER A CA 1
ATOM 510 C C . SER A 1 68 ? -8.821 3.576 15.962 1.00 92.81 68 SER A C 1
ATOM 512 O O . SER A 1 68 ? -9.174 2.699 16.755 1.00 92.81 68 SER A O 1
ATOM 514 N N . LEU A 1 69 ? -8.452 4.790 16.388 1.00 94.38 69 LEU A N 1
ATOM 515 C CA . LEU A 1 69 ? -8.492 5.183 17.800 1.00 94.38 69 LEU A CA 1
ATOM 516 C C . LEU A 1 69 ? -9.901 5.080 18.400 1.00 94.38 69 LEU A C 1
ATOM 518 O O . LEU A 1 69 ? -10.035 4.777 19.585 1.00 94.38 69 LEU A O 1
ATOM 522 N N . GLY A 1 70 ? -10.950 5.280 17.595 1.00 95.81 70 GLY A N 1
ATOM 523 C CA . GLY A 1 70 ? -12.338 5.153 18.035 1.00 95.81 70 GLY A CA 1
ATOM 524 C C . GLY A 1 70 ? -12.665 3.739 18.536 1.00 95.81 70 GLY A C 1
ATOM 525 O O . GLY A 1 70 ? -12.928 3.559 19.728 1.00 95.81 70 GLY A O 1
ATOM 526 N N . PRO A 1 71 ? -12.611 2.703 17.679 1.00 94.44 71 PRO A N 1
ATOM 527 C CA . PRO A 1 71 ? -12.867 1.323 18.084 1.00 94.44 71 PRO A CA 1
ATOM 528 C C . PRO A 1 71 ? -11.945 0.837 19.211 1.00 94.44 71 PRO A C 1
ATOM 530 O O . PRO A 1 71 ? -12.403 0.121 20.108 1.00 94.44 71 PRO A O 1
ATOM 533 N N . LEU A 1 72 ? -10.674 1.259 19.222 1.00 94.38 72 LEU A N 1
ATOM 534 C CA . LEU A 1 72 ? -9.739 0.947 20.309 1.00 94.38 72 LEU A CA 1
ATOM 535 C C . LEU A 1 72 ? -10.205 1.543 21.645 1.00 94.38 72 LEU A C 1
ATOM 537 O O . LEU A 1 72 ? -10.263 0.826 22.646 1.00 94.38 72 LEU A O 1
ATOM 541 N N . LEU A 1 73 ? -10.619 2.814 21.657 1.00 95.06 73 LEU A N 1
ATOM 542 C CA . LEU A 1 73 ? -11.176 3.472 22.839 1.00 95.06 73 LEU A CA 1
ATOM 543 C C . LEU A 1 73 ? -12.426 2.746 23.352 1.00 95.06 73 LEU A C 1
ATOM 545 O O . LEU A 1 73 ? -12.519 2.461 24.547 1.00 95.06 73 LEU A O 1
ATOM 549 N N . ALA A 1 74 ? -13.371 2.414 22.464 1.00 94.88 74 ALA A N 1
ATOM 550 C CA . ALA A 1 74 ? -14.581 1.675 22.836 1.00 94.88 74 ALA A CA 1
ATOM 551 C C . ALA A 1 74 ? -14.249 0.313 23.462 1.00 94.88 74 ALA A C 1
ATOM 553 O O . ALA A 1 74 ? -14.846 -0.064 24.472 1.00 94.88 74 ALA A O 1
ATOM 554 N N . THR A 1 75 ? -13.271 -0.396 22.894 1.00 93.50 75 THR A N 1
ATOM 555 C CA . THR A 1 75 ? -12.834 -1.715 23.364 1.00 93.50 75 THR A CA 1
ATOM 556 C C . THR A 1 75 ? -12.200 -1.627 24.750 1.00 93.50 75 THR A C 1
ATOM 558 O O . THR A 1 75 ? -12.645 -2.311 25.672 1.00 93.50 75 THR A O 1
ATOM 561 N N . VAL A 1 76 ? -11.213 -0.744 24.941 1.00 93.38 76 VAL A N 1
ATOM 562 C CA . VAL A 1 76 ? -10.530 -0.565 26.234 1.00 93.38 76 VAL A CA 1
ATOM 563 C C . VAL A 1 76 ? -11.513 -0.110 27.313 1.00 93.38 76 VAL A C 1
ATOM 565 O O . VAL A 1 76 ? -11.503 -0.641 28.428 1.00 93.38 76 VAL A O 1
ATOM 568 N N . TYR A 1 77 ? -12.405 0.828 26.985 1.00 94.31 77 TYR A N 1
ATOM 569 C CA . TYR A 1 77 ? -13.444 1.285 27.904 1.00 94.31 77 TYR A CA 1
ATOM 570 C C . TYR A 1 77 ? -14.393 0.144 28.293 1.00 94.31 77 TYR A C 1
ATOM 572 O O . TYR A 1 77 ? -14.616 -0.093 29.482 1.00 94.31 77 TYR A O 1
ATOM 580 N N . GLY A 1 78 ? -14.908 -0.596 27.306 1.00 92.81 78 GLY A N 1
ATOM 581 C CA . GLY A 1 78 ? -15.826 -1.714 27.518 1.00 92.81 78 GLY A CA 1
ATOM 582 C C . GLY A 1 78 ? -15.220 -2.812 28.391 1.00 92.81 78 GLY A C 1
ATOM 583 O O . GLY A 1 78 ? -15.834 -3.216 29.380 1.00 92.81 78 GLY A O 1
ATOM 584 N N . VAL A 1 79 ? -13.987 -3.229 28.086 1.00 93.19 79 VAL A N 1
ATOM 585 C CA . VAL A 1 79 ? -13.238 -4.217 28.878 1.00 93.19 79 VAL A CA 1
ATOM 586 C C . VAL A 1 79 ? -13.033 -3.726 30.309 1.00 93.19 79 VAL A C 1
ATOM 588 O O . VAL A 1 79 ? -13.268 -4.478 31.251 1.00 93.19 79 VAL A O 1
ATOM 591 N N . THR A 1 80 ? -12.667 -2.458 30.499 1.00 92.19 80 THR A N 1
ATOM 592 C CA . THR A 1 80 ? -12.425 -1.892 31.835 1.00 92.19 80 THR A CA 1
ATOM 593 C C . THR A 1 80 ? -13.700 -1.836 32.679 1.00 92.19 80 THR A C 1
ATOM 595 O O . THR A 1 80 ? -13.691 -2.217 33.853 1.00 92.19 80 THR A O 1
ATOM 598 N N . VAL A 1 81 ? -14.815 -1.386 32.096 1.00 92.75 81 VAL A N 1
ATOM 599 C CA . VAL A 1 81 ? -16.119 -1.351 32.778 1.00 92.75 81 VAL A CA 1
ATOM 600 C C . VAL A 1 81 ? -16.572 -2.763 33.139 1.00 92.75 81 VAL A C 1
ATOM 602 O O . VAL A 1 81 ? -17.007 -2.995 34.269 1.00 92.75 81 VAL A O 1
ATOM 605 N N . PHE A 1 82 ? -16.439 -3.712 32.210 1.00 93.44 82 PHE A N 1
ATOM 606 C CA . PHE A 1 82 ? -16.804 -5.107 32.441 1.00 93.44 82 PHE A CA 1
ATOM 607 C C . PHE A 1 82 ? -15.955 -5.735 33.552 1.00 93.44 82 PHE A C 1
ATOM 609 O O . PHE A 1 82 ? -16.502 -6.284 34.507 1.00 93.44 82 PHE A O 1
ATOM 616 N N . ALA A 1 83 ? -14.634 -5.551 33.496 1.00 94.62 83 ALA A N 1
ATOM 617 C CA . ALA A 1 83 ? -13.691 -6.056 34.488 1.00 94.62 83 ALA A CA 1
ATOM 618 C C . ALA A 1 83 ? -14.009 -5.574 35.910 1.00 94.62 83 ALA A C 1
ATOM 620 O O . ALA A 1 83 ? -13.940 -6.361 36.859 1.00 94.62 83 ALA A O 1
ATOM 621 N N . ARG A 1 84 ? -14.385 -4.294 36.052 1.00 92.62 84 ARG A N 1
ATOM 622 C CA . ARG A 1 84 ? -14.811 -3.705 37.330 1.00 92.62 84 ARG A CA 1
ATOM 623 C C . ARG A 1 84 ? -16.129 -4.299 37.817 1.00 92.62 84 ARG A C 1
ATOM 625 O O . ARG A 1 84 ? -16.217 -4.665 38.982 1.00 92.62 84 ARG A O 1
ATOM 632 N N . ARG A 1 85 ? -17.129 -4.445 36.939 1.00 94.06 85 ARG A N 1
ATOM 633 C CA . ARG A 1 85 ? -18.437 -5.022 37.306 1.00 94.06 85 ARG A CA 1
ATOM 634 C C . ARG A 1 85 ? -18.348 -6.476 37.759 1.00 94.06 85 ARG A C 1
ATOM 636 O O . ARG A 1 85 ? -19.087 -6.865 38.651 1.00 94.06 85 ARG A O 1
ATOM 643 N N . THR A 1 86 ? -17.455 -7.267 37.169 1.00 95.25 86 THR A N 1
ATOM 644 C CA . THR A 1 86 ? -17.275 -8.676 37.549 1.00 95.25 86 THR A CA 1
ATOM 645 C C . THR A 1 86 ? -16.277 -8.878 38.692 1.00 95.25 86 THR A C 1
ATOM 647 O O . THR A 1 86 ? -16.060 -10.015 39.096 1.00 95.25 86 THR A O 1
ATOM 650 N N . GLY A 1 87 ? -15.595 -7.824 39.161 1.00 94.81 87 GLY A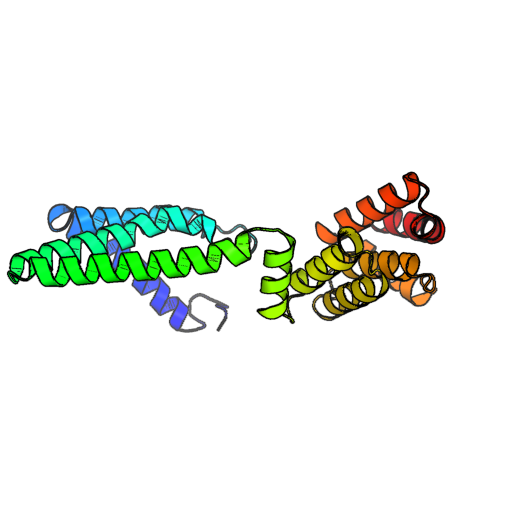 N 1
ATOM 651 C CA . GLY A 1 87 ? -14.521 -7.933 40.159 1.00 94.81 87 GLY A CA 1
ATOM 652 C C . GLY A 1 87 ? -13.257 -8.652 39.658 1.00 94.81 87 GLY A C 1
ATOM 653 O O . GLY A 1 87 ? -12.447 -9.109 40.456 1.00 94.81 87 GLY A O 1
ATOM 654 N N . ARG A 1 88 ? -13.060 -8.765 38.336 1.00 95.12 88 ARG A N 1
ATOM 655 C CA . ARG A 1 88 ? -11.972 -9.550 37.705 1.00 95.12 88 ARG A CA 1
ATOM 656 C C . ARG A 1 88 ? -10.866 -8.659 37.131 1.00 95.12 88 ARG A C 1
ATOM 658 O O . ARG A 1 88 ? -10.253 -9.004 36.123 1.00 95.12 88 ARG A O 1
ATOM 665 N N . ALA A 1 89 ? -10.619 -7.502 37.745 1.00 93.38 89 ALA A N 1
ATOM 666 C CA . ALA A 1 89 ? -9.689 -6.494 37.230 1.00 93.38 89 ALA A CA 1
ATOM 667 C C . ALA A 1 89 ? -8.284 -7.054 36.943 1.00 93.38 89 ALA A C 1
ATOM 669 O O . ALA A 1 89 ? -7.718 -6.752 35.898 1.00 93.38 89 ALA A O 1
ATOM 670 N N . ALA A 1 90 ? -7.765 -7.928 37.812 1.00 94.06 90 ALA A N 1
ATOM 671 C CA . ALA A 1 90 ? -6.458 -8.559 37.626 1.00 94.06 90 ALA A CA 1
ATOM 672 C C . ALA A 1 90 ? -6.391 -9.441 36.365 1.00 94.06 90 ALA A C 1
ATOM 674 O O . ALA A 1 90 ? -5.426 -9.352 35.611 1.00 94.06 90 ALA A O 1
ATOM 675 N N . LEU A 1 91 ? -7.433 -10.238 36.089 1.00 94.81 91 LEU A N 1
ATOM 676 C CA . LEU A 1 91 ? -7.499 -11.086 34.893 1.00 94.81 91 LEU A CA 1
ATOM 677 C C . LEU A 1 91 ? -7.494 -10.243 33.614 1.00 94.81 91 LEU A C 1
ATOM 679 O O . LEU A 1 91 ? -6.717 -10.506 32.703 1.00 94.81 91 LEU A O 1
ATOM 683 N N . TYR A 1 92 ? -8.348 -9.221 33.545 1.00 94.31 92 TYR A N 1
ATOM 684 C CA . TYR A 1 92 ? -8.423 -8.354 32.367 1.00 94.31 92 TYR A CA 1
ATOM 685 C C . TYR A 1 92 ? -7.177 -7.480 32.203 1.00 94.31 92 TYR A C 1
ATOM 687 O O . TYR A 1 92 ? -6.759 -7.239 31.075 1.00 94.31 92 TYR A O 1
ATOM 695 N N . GLY A 1 93 ? -6.545 -7.064 33.305 1.00 93.00 93 GLY A N 1
ATOM 696 C CA . GLY A 1 93 ? -5.236 -6.416 33.281 1.00 93.00 93 GLY A CA 1
ATOM 697 C C . GLY A 1 93 ? -4.159 -7.334 32.702 1.00 93.00 93 GLY A C 1
ATOM 698 O O . GLY A 1 93 ? -3.437 -6.925 31.797 1.00 93.00 93 GLY A O 1
ATOM 699 N N . ALA A 1 94 ? -4.106 -8.595 33.145 1.00 94.94 94 ALA A N 1
ATOM 700 C CA . ALA A 1 94 ? -3.179 -9.592 32.613 1.00 94.94 94 ALA A CA 1
ATOM 701 C C . ALA A 1 94 ? -3.413 -9.863 31.116 1.00 94.94 94 ALA A C 1
ATOM 703 O O . ALA A 1 94 ? -2.457 -9.878 30.345 1.00 94.94 94 ALA A O 1
ATOM 704 N N . LEU A 1 95 ? -4.672 -9.999 30.681 1.00 94.69 95 LEU A N 1
ATOM 705 C CA . LEU A 1 95 ? -5.021 -10.130 29.260 1.00 94.69 95 LEU A CA 1
ATOM 706 C C . LEU A 1 95 ? -4.623 -8.889 28.451 1.00 94.69 95 LEU A C 1
ATOM 708 O O . LEU A 1 95 ? -4.128 -9.021 27.332 1.00 94.69 95 LEU A O 1
ATOM 712 N N . GLY A 1 96 ? -4.802 -7.692 29.014 1.00 93.62 96 GLY A N 1
ATOM 713 C CA . GLY A 1 96 ? -4.367 -6.438 28.403 1.00 93.62 96 GLY A CA 1
ATOM 714 C C . GLY A 1 96 ? -2.853 -6.395 28.203 1.00 93.62 96 GLY A C 1
ATOM 715 O O . GLY A 1 96 ? -2.395 -6.136 27.096 1.00 93.62 96 GLY A O 1
ATOM 716 N N . VAL A 1 97 ? -2.075 -6.732 29.237 1.00 95.25 97 VAL A N 1
ATOM 717 C CA . VAL A 1 97 ? -0.607 -6.823 29.147 1.00 95.25 97 VAL A CA 1
ATOM 718 C C . VAL A 1 97 ? -0.183 -7.877 28.126 1.00 95.25 97 VAL A C 1
ATOM 720 O O . VAL A 1 97 ? 0.650 -7.585 27.272 1.00 95.25 97 VAL A O 1
ATOM 723 N N . ALA A 1 98 ? -0.781 -9.071 28.155 1.00 96.44 98 ALA A N 1
ATOM 724 C CA . ALA A 1 98 ? -0.487 -10.132 27.192 1.00 96.44 98 ALA A CA 1
ATOM 725 C C . ALA A 1 98 ? -0.770 -9.689 25.747 1.00 96.44 98 ALA A C 1
ATOM 727 O O . ALA A 1 98 ? 0.048 -9.921 24.858 1.00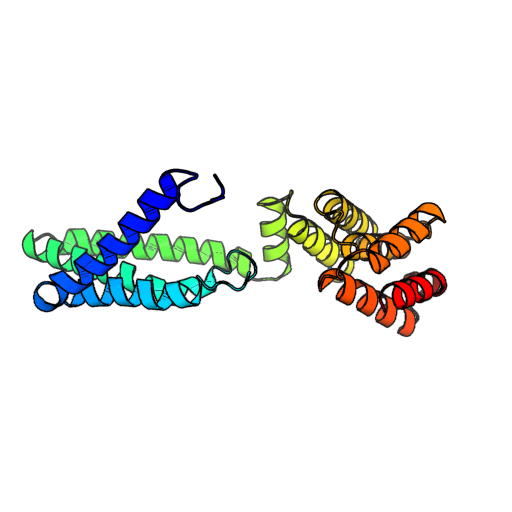 96.44 98 ALA A O 1
ATOM 728 N N . THR A 1 99 ? -1.885 -8.991 25.520 1.00 94.50 99 THR A N 1
ATOM 729 C CA . THR A 1 99 ? -2.239 -8.436 24.206 1.00 94.50 99 THR A CA 1
ATOM 730 C C . THR A 1 99 ? -1.232 -7.372 23.769 1.00 94.50 99 THR A C 1
ATOM 732 O O . THR A 1 99 ? -0.745 -7.421 22.643 1.00 94.50 99 THR A O 1
ATOM 735 N N . SER A 1 100 ? -0.857 -6.447 24.658 1.00 94.94 100 SER A N 1
ATOM 736 C CA . SER A 1 100 ? 0.157 -5.424 24.374 1.00 94.94 100 SER A CA 1
ATOM 737 C C . SER A 1 100 ? 1.518 -6.033 24.036 1.00 94.94 100 SER A C 1
ATOM 739 O O . SER A 1 100 ? 2.172 -5.576 23.104 1.00 94.94 100 SER A O 1
ATOM 741 N N . LEU A 1 101 ? 1.934 -7.089 24.743 1.00 97.69 101 LEU A N 1
ATOM 742 C CA . LEU A 1 101 ? 3.170 -7.816 24.444 1.00 97.69 101 LEU A CA 1
ATOM 743 C C . LEU A 1 101 ? 3.095 -8.533 23.092 1.00 97.69 101 LEU A C 1
ATOM 745 O O . LEU A 1 101 ? 4.041 -8.450 22.314 1.00 97.69 101 LEU A O 1
ATOM 749 N N . ALA A 1 102 ? 1.972 -9.183 22.777 1.00 96.88 102 ALA A N 1
ATOM 750 C CA . ALA A 1 102 ? 1.771 -9.840 21.486 1.00 96.88 102 ALA A CA 1
ATOM 751 C C . ALA A 1 102 ? 1.816 -8.836 20.320 1.00 96.88 102 ALA A C 1
ATOM 753 O O . ALA A 1 102 ? 2.497 -9.071 19.321 1.00 96.88 102 ALA A O 1
ATOM 754 N N . LEU A 1 103 ? 1.149 -7.685 20.463 1.00 94.81 103 LEU A N 1
ATOM 755 C CA . LEU A 1 103 ? 1.186 -6.598 19.479 1.00 94.81 103 LEU A CA 1
ATOM 756 C C . LEU A 1 103 ? 2.581 -5.967 19.376 1.00 94.81 103 LEU A C 1
ATOM 758 O O . LEU A 1 103 ? 3.038 -5.674 18.271 1.00 94.81 103 LEU A O 1
ATOM 762 N N . GLY A 1 104 ? 3.279 -5.799 20.501 1.00 96.56 104 GLY A N 1
ATOM 763 C CA . GLY A 1 104 ? 4.663 -5.327 20.537 1.00 96.56 104 GLY A CA 1
ATOM 764 C C . GLY A 1 104 ? 5.612 -6.277 19.808 1.00 96.56 104 GLY A C 1
ATOM 765 O O . GLY A 1 104 ? 6.412 -5.836 18.987 1.00 96.56 104 GLY A O 1
ATOM 766 N N . PHE A 1 105 ? 5.468 -7.587 20.017 1.00 96.31 105 PHE A N 1
ATOM 767 C CA . PHE A 1 105 ? 6.241 -8.602 19.304 1.00 96.31 105 PHE A CA 1
ATOM 768 C C . PHE A 1 105 ? 5.927 -8.620 17.800 1.00 96.31 105 PHE A C 1
ATOM 770 O O . PHE A 1 105 ? 6.840 -8.653 16.977 1.00 96.31 105 PHE A O 1
ATOM 777 N N . GLY A 1 106 ? 4.649 -8.515 17.420 1.00 95.00 106 GLY A N 1
ATOM 778 C CA . GLY A 1 106 ? 4.251 -8.371 16.017 1.00 95.00 106 GLY A CA 1
ATOM 779 C C . GLY A 1 106 ? 4.836 -7.112 15.366 1.00 95.00 106 GLY A C 1
ATOM 780 O O . GLY A 1 106 ? 5.329 -7.160 14.239 1.00 95.00 106 GLY A O 1
ATOM 781 N N . THR A 1 107 ? 4.856 -6.000 16.103 1.00 94.00 107 THR A N 1
ATOM 782 C CA . THR A 1 107 ? 5.468 -4.736 15.668 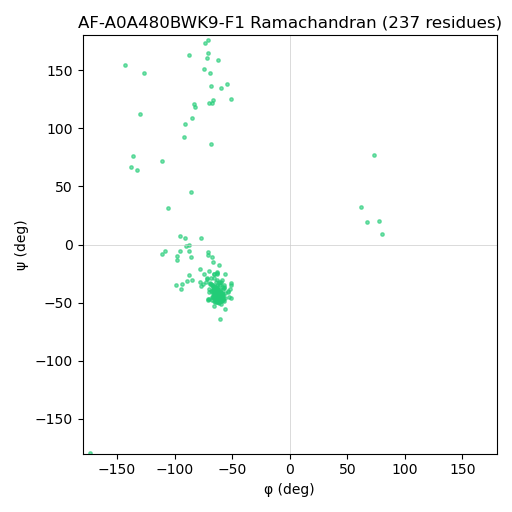1.00 94.00 107 THR A CA 1
ATOM 783 C C . THR A 1 107 ? 6.978 -4.877 15.496 1.00 94.00 107 THR A C 1
ATOM 785 O O . THR A 1 107 ? 7.524 -4.392 14.510 1.00 94.00 107 THR A O 1
ATOM 788 N N . PHE A 1 108 ? 7.648 -5.589 16.403 1.00 94.56 108 PHE A N 1
ATOM 789 C CA . PHE A 1 108 ? 9.072 -5.903 16.292 1.00 94.56 108 PHE A CA 1
ATOM 790 C C . PHE A 1 108 ? 9.384 -6.769 15.060 1.00 94.56 108 PHE A C 1
ATOM 792 O O . PHE A 1 108 ? 10.326 -6.489 14.327 1.00 94.56 108 PHE A O 1
ATOM 799 N N . GLY A 1 109 ? 8.564 -7.779 14.758 1.00 92.00 109 GLY A N 1
ATOM 800 C CA . GLY A 1 109 ? 8.715 -8.555 13.521 1.00 92.00 109 GLY A CA 1
ATOM 801 C C . GLY A 1 109 ? 8.502 -7.704 12.262 1.00 92.00 109 GLY A C 1
ATOM 802 O O . GLY A 1 109 ? 9.246 -7.814 11.286 1.00 92.00 109 GLY A O 1
ATOM 803 N N . ARG A 1 110 ? 7.512 -6.804 12.290 1.00 91.44 110 ARG A N 1
ATOM 804 C CA . ARG A 1 110 ? 7.249 -5.862 11.193 1.00 91.44 110 ARG A CA 1
ATOM 805 C C . ARG A 1 110 ? 8.385 -4.859 11.013 1.00 91.44 110 ARG A C 1
ATOM 807 O O . ARG A 1 110 ? 8.738 -4.590 9.870 1.00 91.44 110 ARG A O 1
ATOM 814 N N . SER A 1 111 ? 8.989 -4.346 12.083 1.00 93.88 111 SER A N 1
ATOM 815 C CA . SER A 1 111 ? 10.063 -3.351 11.969 1.00 93.88 111 SER A CA 1
ATOM 816 C C . SER A 1 111 ? 11.275 -3.886 11.204 1.00 93.88 111 SER A C 1
ATOM 818 O O . SER A 1 111 ? 11.876 -3.133 10.448 1.00 93.88 111 SER A O 1
ATOM 820 N N . ALA A 1 112 ? 11.568 -5.188 11.297 1.00 90.44 112 ALA A N 1
ATOM 821 C CA . ALA A 1 112 ? 12.612 -5.825 10.494 1.00 90.44 112 ALA A CA 1
ATOM 822 C C . ALA A 1 112 ? 12.311 -5.789 8.984 1.00 90.44 112 ALA A C 1
ATOM 824 O O . ALA A 1 112 ? 13.216 -5.586 8.183 1.00 90.44 112 ALA A O 1
ATOM 825 N N . THR A 1 113 ? 11.041 -5.941 8.588 1.00 91.06 113 THR A N 1
ATOM 826 C CA . THR A 1 113 ? 10.622 -5.820 7.176 1.00 91.06 113 THR A CA 1
ATOM 827 C C . THR A 1 113 ? 10.643 -4.372 6.694 1.00 91.06 113 THR A C 1
ATOM 829 O O . THR A 1 113 ? 10.893 -4.124 5.525 1.00 91.06 113 THR A O 1
ATOM 832 N N . TRP A 1 114 ? 10.365 -3.418 7.584 1.00 91.62 114 TRP A N 1
ATOM 833 C CA . TRP A 1 114 ? 10.321 -1.986 7.270 1.00 91.62 114 TRP A CA 1
ATOM 834 C C . TRP A 1 114 ? 11.662 -1.273 7.479 1.00 91.62 114 TRP A C 1
ATOM 836 O O . TRP A 1 114 ? 11.730 -0.050 7.372 1.00 91.62 114 TRP A O 1
ATOM 846 N N . HIS A 1 115 ? 12.728 -2.013 7.791 1.00 91.56 115 HIS A N 1
ATOM 847 C CA . HIS A 1 115 ? 14.024 -1.426 8.118 1.00 91.56 115 HIS A CA 1
ATOM 848 C C . HIS A 1 115 ? 14.732 -0.830 6.894 1.00 91.56 115 HIS A C 1
ATOM 850 O O . HIS A 1 115 ? 15.479 0.137 7.032 1.00 91.56 115 HIS A O 1
ATOM 856 N N . SER A 1 116 ? 14.502 -1.379 5.697 1.00 93.44 116 SER A N 1
ATOM 857 C CA . SER A 1 116 ? 15.086 -0.869 4.455 1.00 93.44 116 SER A CA 1
ATOM 858 C C . SER A 1 116 ? 14.115 -0.965 3.283 1.00 93.44 116 SER A C 1
ATOM 860 O O . SER A 1 116 ? 13.251 -1.835 3.235 1.00 93.44 116 SER A O 1
ATOM 862 N N . GLU A 1 117 ? 14.300 -0.098 2.290 1.00 91.44 117 GLU A N 1
ATOM 863 C CA . GLU A 1 117 ? 13.549 -0.151 1.031 1.00 91.44 117 GLU A CA 1
ATOM 864 C C . GLU A 1 117 ? 13.645 -1.538 0.368 1.00 91.44 117 GLU A C 1
ATOM 866 O O . GLU A 1 117 ? 12.644 -2.084 -0.089 1.00 91.44 117 GLU A O 1
ATOM 871 N N . GLU A 1 118 ? 14.827 -2.159 0.389 1.00 95.00 118 GLU A N 1
ATOM 872 C CA . GLU A 1 118 ? 15.048 -3.475 -0.217 1.00 95.00 118 GLU A CA 1
ATOM 873 C C . GLU A 1 118 ? 14.215 -4.572 0.456 1.00 95.00 118 GLU A C 1
ATOM 875 O O . GLU A 1 118 ? 13.575 -5.371 -0.226 1.00 95.00 118 GLU A O 1
ATOM 880 N N . THR A 1 119 ? 14.180 -4.592 1.792 1.00 94.56 119 THR A N 1
ATOM 881 C CA . THR A 1 119 ? 13.424 -5.600 2.553 1.00 94.56 119 THR A CA 1
ATOM 882 C C . THR A 1 119 ? 11.916 -5.442 2.368 1.00 94.56 119 THR A C 1
ATOM 884 O O . THR A 1 119 ? 11.211 -6.448 2.251 1.00 94.56 119 THR A O 1
ATOM 887 N N . ILE A 1 120 ? 11.428 -4.203 2.238 1.00 94.56 120 ILE A N 1
ATOM 888 C CA . ILE A 1 120 ? 10.030 -3.913 1.897 1.00 94.56 120 ILE A CA 1
ATOM 889 C C . ILE A 1 120 ? 9.694 -4.457 0.503 1.00 94.56 120 ILE A C 1
ATOM 891 O O . ILE A 1 120 ? 8.700 -5.170 0.350 1.00 94.56 120 ILE A O 1
ATOM 895 N N . ILE A 1 121 ? 10.521 -4.159 -0.505 1.00 95.69 121 ILE A N 1
ATOM 896 C CA . ILE A 1 121 ? 10.299 -4.595 -1.892 1.00 95.69 121 ILE A CA 1
ATOM 897 C C . ILE A 1 121 ? 10.313 -6.124 -1.990 1.00 95.69 121 ILE A C 1
ATOM 899 O O . ILE A 1 121 ? 9.419 -6.714 -2.601 1.00 95.69 121 ILE A O 1
ATOM 903 N N . GLU A 1 122 ? 11.279 -6.785 -1.351 1.00 95.25 122 GLU A N 1
ATOM 904 C CA . GLU A 1 122 ? 11.346 -8.245 -1.334 1.00 95.25 122 GLU A CA 1
ATOM 905 C C . GLU A 1 122 ? 10.128 -8.875 -0.657 1.00 95.25 122 GLU A C 1
ATOM 907 O O . GLU A 1 122 ? 9.579 -9.857 -1.164 1.00 95.25 122 GLU A O 1
ATOM 912 N N . ALA A 1 123 ? 9.696 -8.330 0.483 1.00 95.00 123 ALA A N 1
ATOM 913 C CA . ALA A 1 123 ? 8.517 -8.821 1.182 1.00 95.00 123 ALA A CA 1
ATOM 914 C C . ALA A 1 123 ? 7.258 -8.660 0.322 1.00 95.00 123 ALA A C 1
ATOM 916 O O . ALA A 1 123 ? 6.482 -9.610 0.201 1.00 95.00 123 ALA A O 1
ATOM 917 N N . LEU A 1 124 ? 7.093 -7.506 -0.329 1.00 93.56 124 LEU A N 1
ATOM 918 C CA . LEU A 1 124 ? 5.973 -7.240 -1.228 1.00 93.56 124 LEU A CA 1
ATOM 919 C C . LEU A 1 124 ? 5.961 -8.210 -2.416 1.00 93.56 124 LEU A C 1
ATOM 921 O O . LEU A 1 124 ? 4.918 -8.782 -2.732 1.00 93.56 124 LEU A O 1
ATOM 925 N N . TYR A 1 125 ? 7.116 -8.439 -3.043 1.00 96.25 125 TYR A N 1
ATOM 926 C CA . TYR A 1 125 ? 7.258 -9.394 -4.140 1.00 96.25 125 TYR A CA 1
ATOM 927 C C . TYR A 1 125 ? 6.916 -10.827 -3.707 1.00 96.25 125 TYR A C 1
ATOM 929 O O . TYR A 1 125 ? 6.160 -11.512 -4.395 1.00 96.25 125 TYR A O 1
ATOM 937 N N . ARG A 1 126 ? 7.425 -11.279 -2.551 1.00 95.56 126 ARG A N 1
ATOM 938 C CA . ARG A 1 126 ? 7.151 -12.631 -2.030 1.00 95.56 126 ARG A CA 1
ATOM 939 C C . ARG A 1 126 ? 5.674 -12.832 -1.691 1.00 95.56 126 ARG A C 1
ATOM 941 O O . ARG A 1 126 ? 5.143 -13.909 -1.941 1.00 95.56 126 ARG A O 1
ATOM 948 N N . GLN A 1 127 ? 5.021 -11.820 -1.119 1.00 94.75 127 GLN A N 1
ATOM 949 C CA . GLN A 1 127 ? 3.609 -11.889 -0.726 1.00 94.75 127 GLN A CA 1
ATOM 950 C C . GLN A 1 127 ? 2.664 -11.757 -1.925 1.00 94.75 127 GLN A C 1
ATOM 952 O O . GLN A 1 127 ? 1.624 -12.414 -1.971 1.00 94.75 127 GLN A O 1
ATOM 957 N N . HIS A 1 128 ? 3.030 -10.938 -2.914 1.00 94.88 128 HIS A N 1
ATOM 958 C CA . HIS A 1 128 ? 2.186 -10.614 -4.062 1.00 94.88 128 HIS A CA 1
ATOM 959 C C . HIS A 1 128 ? 2.948 -10.727 -5.394 1.00 94.88 128 HIS A C 1
ATOM 961 O O . HIS A 1 128 ? 3.063 -9.744 -6.131 1.00 94.88 128 HIS A O 1
ATOM 967 N N . PRO A 1 129 ? 3.407 -11.931 -5.784 1.00 95.56 129 PRO A N 1
ATOM 968 C CA . PRO A 1 129 ? 4.211 -12.118 -6.997 1.00 95.56 129 PRO A CA 1
ATOM 969 C C . PRO A 1 129 ? 3.440 -11.833 -8.298 1.00 95.56 129 PRO A C 1
ATOM 971 O O . PRO A 1 129 ? 4.043 -11.687 -9.362 1.00 95.56 129 PRO A O 1
ATOM 974 N N . GLN A 1 130 ? 2.107 -11.758 -8.239 1.00 96.12 130 GLN A N 1
ATOM 975 C CA . GLN A 1 130 ? 1.238 -11.394 -9.364 1.00 96.12 130 GLN A CA 1
ATOM 976 C C . GLN A 1 130 ? 0.857 -9.903 -9.388 1.00 96.12 130 GLN A C 1
ATOM 978 O O . GLN A 1 130 ? 0.044 -9.493 -10.210 1.00 96.12 130 GLN A O 1
ATOM 983 N N . SER A 1 131 ? 1.439 -9.074 -8.519 1.00 95.50 131 SER A N 1
ATOM 984 C CA . SER A 1 131 ? 1.281 -7.621 -8.595 1.00 95.50 131 SER A CA 1
ATOM 985 C C . SER A 1 131 ? 2.267 -7.037 -9.607 1.00 95.50 131 SER A C 1
ATOM 987 O O . SER A 1 131 ? 3.481 -7.172 -9.445 1.00 95.50 131 SER A O 1
ATOM 989 N N . ALA A 1 132 ? 1.755 -6.352 -10.635 1.00 95.88 132 ALA A N 1
ATOM 990 C CA . ALA A 1 132 ? 2.592 -5.662 -11.619 1.00 95.88 132 ALA A CA 1
ATOM 991 C C . ALA A 1 132 ? 3.509 -4.618 -10.954 1.00 95.88 132 ALA A C 1
ATOM 993 O O . ALA A 1 132 ? 4.687 -4.521 -11.286 1.00 95.88 132 ALA A O 1
ATOM 994 N N . SER A 1 133 ? 2.991 -3.911 -9.945 1.00 92.94 133 SER A N 1
ATOM 995 C CA . SER A 1 133 ? 3.747 -2.927 -9.167 1.00 92.94 133 SER A CA 1
ATOM 996 C C . SER A 1 133 ? 4.863 -3.579 -8.337 1.00 92.94 133 SER A C 1
ATOM 998 O O . SER A 1 133 ? 5.999 -3.109 -8.353 1.00 92.94 133 SER A O 1
ATOM 1000 N N . ALA A 1 134 ? 4.596 -4.724 -7.691 1.00 96.06 134 ALA A N 1
ATOM 1001 C CA . ALA A 1 134 ? 5.625 -5.463 -6.948 1.00 96.06 134 ALA A CA 1
ATOM 1002 C C . ALA A 1 134 ? 6.745 -5.978 -7.867 1.00 96.06 134 ALA A C 1
ATOM 1004 O O . ALA A 1 134 ? 7.922 -5.881 -7.529 1.00 96.06 134 ALA A O 1
ATOM 1005 N N . GLN A 1 135 ? 6.385 -6.473 -9.056 1.00 97.88 135 GLN A N 1
ATOM 1006 C CA . GLN A 1 135 ? 7.350 -6.879 -10.080 1.00 97.88 135 GLN A CA 1
ATOM 1007 C C . GLN A 1 135 ? 8.190 -5.691 -10.566 1.00 97.88 135 GLN A C 1
ATOM 1009 O O . GLN A 1 135 ? 9.410 -5.792 -10.633 1.00 97.88 135 GLN A O 1
ATOM 1014 N N . GLN A 1 136 ? 7.569 -4.540 -10.842 1.00 96.25 136 GLN A N 1
ATOM 1015 C CA . GLN A 1 136 ? 8.289 -3.324 -11.228 1.00 96.25 136 GLN A CA 1
ATOM 1016 C C . GLN A 1 136 ? 9.266 -2.868 -10.136 1.00 96.25 136 GLN A C 1
ATOM 1018 O O . GLN A 1 136 ? 10.417 -2.576 -10.445 1.00 96.25 136 GLN A O 1
ATOM 1023 N N . MET A 1 137 ? 8.843 -2.824 -8.870 1.00 96.38 137 MET A N 1
ATOM 1024 C CA . MET A 1 137 ? 9.728 -2.466 -7.755 1.00 96.38 137 MET A CA 1
ATOM 1025 C C . MET A 1 137 ? 10.904 -3.436 -7.618 1.00 96.38 137 MET A C 1
ATOM 1027 O O . MET A 1 137 ? 12.033 -3.005 -7.395 1.00 96.38 137 MET A O 1
ATOM 1031 N N . MET A 1 138 ? 10.667 -4.735 -7.814 1.00 98.06 138 MET A N 1
ATOM 1032 C CA . MET A 1 138 ? 11.744 -5.722 -7.828 1.00 98.06 138 MET A CA 1
ATOM 1033 C C . MET A 1 138 ? 12.719 -5.479 -8.989 1.00 98.06 138 MET A C 1
ATOM 1035 O O . MET A 1 138 ? 13.930 -5.565 -8.802 1.00 98.06 138 MET A O 1
ATOM 1039 N N . GLY A 1 139 ? 12.214 -5.103 -10.168 1.00 97.31 139 GLY A N 1
ATOM 1040 C CA . GLY A 1 139 ? 13.042 -4.693 -11.304 1.00 97.31 139 GLY A CA 1
ATOM 1041 C C . GLY A 1 139 ? 13.924 -3.478 -10.994 1.00 97.31 139 GLY A C 1
ATOM 1042 O O . GLY A 1 139 ? 15.106 -3.480 -11.334 1.00 97.31 139 GLY A O 1
ATOM 1043 N N . GLU A 1 140 ? 13.387 -2.478 -10.291 1.00 95.69 140 GLU A N 1
ATOM 1044 C CA . GLU A 1 140 ? 14.137 -1.286 -9.864 1.00 95.69 140 GLU A CA 1
ATOM 1045 C C . GLU A 1 140 ? 15.245 -1.650 -8.871 1.00 95.69 140 GLU A C 1
ATOM 1047 O O . GLU A 1 140 ? 16.397 -1.244 -9.042 1.00 95.69 140 GLU A O 1
ATOM 1052 N N . LEU A 1 141 ? 14.924 -2.494 -7.884 1.00 97.00 141 LEU A N 1
ATOM 1053 C CA . LEU A 1 141 ? 15.891 -3.029 -6.925 1.00 97.00 141 LEU A CA 1
ATOM 1054 C C . LEU A 1 141 ? 17.030 -3.778 -7.638 1.00 97.00 141 LEU A C 1
ATOM 1056 O O . LEU A 1 141 ? 18.210 -3.549 -7.356 1.00 97.00 141 LEU A O 1
ATOM 1060 N N . MET A 1 142 ? 16.687 -4.640 -8.598 1.00 97.81 142 MET A N 1
ATOM 1061 C CA . MET A 1 142 ? 17.655 -5.415 -9.374 1.00 97.81 142 MET A CA 1
ATOM 1062 C C . MET A 1 142 ? 18.547 -4.528 -10.247 1.00 97.81 142 MET A C 1
ATOM 1064 O O . MET A 1 142 ? 19.761 -4.729 -10.281 1.00 97.81 142 MET A O 1
ATOM 1068 N N . LEU A 1 143 ? 17.974 -3.529 -10.923 1.00 95.69 143 LEU A N 1
ATOM 1069 C CA . LEU A 1 143 ? 18.714 -2.655 -11.832 1.00 95.69 143 LEU A CA 1
ATOM 1070 C C . LEU A 1 143 ? 19.653 -1.709 -11.077 1.00 95.69 143 LEU A C 1
ATOM 1072 O O . LEU A 1 143 ? 20.818 -1.590 -11.447 1.00 95.69 143 LEU A O 1
ATOM 1076 N N . HIS A 1 144 ? 19.155 -1.048 -10.029 1.00 93.25 144 HIS A N 1
ATOM 1077 C CA . HIS A 1 144 ? 19.851 0.081 -9.408 1.00 93.25 144 HIS A CA 1
ATOM 1078 C C . HIS A 1 144 ? 20.634 -0.271 -8.147 1.00 93.25 144 HIS A C 1
ATOM 1080 O O . HIS A 1 144 ? 21.690 0.313 -7.921 1.00 93.25 144 HIS A O 1
ATOM 1086 N N . ARG A 1 145 ? 20.152 -1.210 -7.323 1.00 94.19 145 ARG A N 1
ATOM 1087 C CA . ARG A 1 145 ? 20.852 -1.593 -6.083 1.00 94.19 145 ARG A CA 1
ATOM 1088 C C . ARG A 1 145 ? 21.760 -2.799 -6.288 1.00 94.19 145 ARG A C 1
ATOM 1090 O O . ARG A 1 145 ? 22.850 -2.840 -5.733 1.00 94.19 145 ARG A O 1
ATOM 1097 N N . ARG A 1 146 ? 21.323 -3.773 -7.095 1.00 95.06 146 ARG A N 1
ATOM 1098 C CA . ARG A 1 146 ? 22.055 -5.038 -7.299 1.00 95.06 146 ARG A CA 1
ATOM 1099 C C . ARG A 1 146 ? 22.908 -5.079 -8.560 1.00 95.06 146 ARG A C 1
ATOM 1101 O O . ARG A 1 146 ? 23.722 -5.987 -8.687 1.00 95.06 146 ARG A O 1
ATOM 1108 N N . GLY A 1 147 ? 22.722 -4.138 -9.488 1.00 95.44 147 GLY A N 1
ATOM 1109 C CA . GLY A 1 147 ? 23.460 -4.112 -10.753 1.00 95.44 147 GLY A CA 1
ATOM 1110 C C . GLY A 1 147 ? 23.209 -5.352 -11.620 1.00 95.44 147 GLY A C 1
ATOM 1111 O O . GLY A 1 147 ? 24.106 -5.803 -12.326 1.00 95.44 147 GLY A O 1
ATOM 1112 N N . GLN A 1 148 ? 22.003 -5.925 -11.551 1.00 97.38 148 GLN A N 1
ATOM 1113 C CA . GLN A 1 148 ? 21.590 -7.141 -12.260 1.00 97.38 148 GLN A CA 1
ATOM 1114 C C . GLN A 1 148 ? 20.561 -6.799 -13.354 1.00 97.38 148 GLN A C 1
ATOM 1116 O O . GLN A 1 148 ? 19.374 -7.112 -13.222 1.00 97.38 148 GLN A O 1
ATOM 1121 N N . PRO A 1 149 ? 20.983 -6.155 -14.460 1.00 97.00 149 PRO A N 1
ATOM 1122 C CA . PRO A 1 149 ? 20.069 -5.627 -15.472 1.00 97.00 149 PRO A CA 1
ATOM 1123 C C . PRO A 1 149 ? 19.283 -6.715 -16.221 1.00 97.00 149 PRO A C 1
ATOM 1125 O O . PRO A 1 149 ? 18.147 -6.474 -16.619 1.00 97.00 149 PRO A O 1
ATOM 1128 N N . ALA A 1 150 ? 19.839 -7.922 -16.371 1.00 97.19 150 ALA A N 1
ATOM 1129 C CA . ALA A 1 150 ? 19.131 -9.044 -16.990 1.00 97.19 150 ALA A CA 1
ATOM 1130 C C . ALA A 1 150 ? 17.920 -9.487 -16.146 1.00 97.19 150 ALA A C 1
ATOM 1132 O O . ALA A 1 150 ? 16.805 -9.544 -16.658 1.00 97.19 150 ALA A O 1
ATOM 1133 N N . GLN A 1 151 ? 18.115 -9.689 -14.837 1.00 97.62 151 GLN A N 1
ATOM 1134 C CA . GLN A 1 151 ? 17.022 -10.025 -13.913 1.00 97.62 151 GLN A CA 1
ATOM 1135 C C . GLN A 1 151 ? 16.009 -8.880 -13.805 1.00 97.62 151 GLN A C 1
ATOM 1137 O O . GLN A 1 151 ? 14.802 -9.109 -13.763 1.00 97.62 151 GLN A O 1
ATOM 1142 N N . ALA A 1 152 ? 16.479 -7.629 -13.821 1.00 98.00 152 ALA A N 1
ATOM 1143 C CA . ALA A 1 152 ? 15.589 -6.475 -13.854 1.00 98.00 152 ALA A CA 1
ATOM 1144 C C . ALA A 1 152 ? 14.674 -6.485 -15.090 1.00 98.00 152 ALA A C 1
ATOM 1146 O O . ALA A 1 152 ? 13.472 -6.251 -14.969 1.00 98.00 152 ALA A O 1
ATOM 1147 N N . ALA A 1 153 ? 15.222 -6.797 -16.269 1.00 97.75 153 ALA A N 1
ATOM 1148 C CA . ALA A 1 153 ? 14.448 -6.894 -17.501 1.00 97.75 153 ALA A CA 1
ATOM 1149 C C . ALA A 1 153 ? 13.351 -7.966 -17.409 1.00 97.75 153 ALA A C 1
ATOM 1151 O O . ALA A 1 153 ? 12.221 -7.698 -17.815 1.00 97.75 153 ALA A O 1
ATOM 1152 N N . GLU A 1 154 ? 13.644 -9.132 -16.828 1.00 97.62 154 GLU A N 1
ATOM 1153 C CA . GLU A 1 154 ? 12.653 -10.195 -16.601 1.00 97.62 154 GLU A CA 1
ATOM 1154 C C . GLU A 1 154 ? 11.507 -9.729 -15.691 1.00 97.62 154 GLU A C 1
ATOM 1156 O O . GLU A 1 154 ? 10.330 -9.919 -16.012 1.00 97.62 154 GLU A O 1
ATOM 1161 N N . HIS A 1 155 ? 11.830 -9.053 -14.584 1.00 98.25 155 HIS A N 1
ATOM 1162 C CA . HIS A 1 155 ? 10.827 -8.497 -13.674 1.00 98.25 155 HIS A CA 1
ATOM 1163 C C . HIS A 1 155 ? 9.945 -7.440 -14.355 1.00 98.25 155 HIS A C 1
ATOM 1165 O O . HIS A 1 155 ? 8.719 -7.488 -14.230 1.00 98.25 155 HIS A O 1
ATOM 1171 N N . TYR A 1 156 ? 10.526 -6.530 -15.142 1.00 98.06 156 TYR A N 1
ATOM 1172 C CA . TYR A 1 156 ? 9.750 -5.544 -15.899 1.00 98.06 156 TYR A CA 1
ATOM 1173 C C . TYR A 1 156 ? 8.881 -6.175 -16.993 1.00 98.06 156 TYR A C 1
ATOM 1175 O O . TYR A 1 156 ? 7.742 -5.752 -17.191 1.00 98.06 156 TYR A O 1
ATOM 1183 N N . GLN A 1 157 ? 9.371 -7.211 -17.678 1.00 96.88 157 GLN A N 1
ATOM 1184 C CA . GLN A 1 157 ? 8.570 -7.965 -18.647 1.00 96.88 157 GLN A CA 1
ATOM 1185 C C . GLN A 1 157 ? 7.379 -8.640 -17.971 1.00 96.88 157 GLN A C 1
ATOM 1187 O O . GLN A 1 157 ? 6.264 -8.598 -18.490 1.00 96.88 157 GLN A O 1
ATOM 1192 N N . ARG A 1 158 ? 7.584 -9.210 -16.780 1.00 97.88 158 ARG A N 1
ATOM 1193 C CA . ARG A 1 158 ? 6.501 -9.811 -16.003 1.00 97.88 158 ARG A CA 1
ATOM 1194 C C . ARG A 1 158 ? 5.501 -8.769 -15.508 1.00 97.88 158 ARG A C 1
ATOM 1196 O O . ARG A 1 158 ? 4.301 -9.024 -15.569 1.00 97.88 158 ARG A O 1
ATOM 1203 N N . ALA A 1 159 ? 5.965 -7.590 -15.090 1.00 97.75 159 ALA A N 1
ATOM 1204 C CA . ALA A 1 159 ? 5.095 -6.461 -14.762 1.00 97.75 159 ALA A CA 1
ATOM 1205 C C . ALA A 1 159 ? 4.224 -6.055 -15.964 1.00 97.75 159 ALA A C 1
ATOM 1207 O O . ALA A 1 159 ? 3.009 -5.921 -15.825 1.00 97.75 159 ALA A O 1
ATOM 1208 N N . TYR A 1 160 ? 4.819 -5.953 -17.157 1.00 96.31 160 TYR A N 1
ATOM 1209 C CA . TYR A 1 160 ? 4.090 -5.657 -18.392 1.00 96.31 160 TYR A CA 1
ATOM 1210 C C . TYR A 1 160 ? 3.084 -6.755 -18.765 1.00 96.31 160 TYR A C 1
ATOM 1212 O O . TYR A 1 160 ? 1.969 -6.445 -19.168 1.00 96.31 160 TYR A O 1
ATOM 1220 N N . ALA A 1 161 ? 3.428 -8.033 -18.581 1.00 97.12 161 ALA A N 1
ATOM 1221 C CA . ALA A 1 161 ? 2.502 -9.139 -18.827 1.00 97.12 161 ALA A CA 1
ATOM 1222 C C . ALA A 1 161 ? 1.277 -9.104 -17.893 1.00 97.12 161 ALA A C 1
ATOM 1224 O O . ALA A 1 161 ? 0.174 -9.452 -18.310 1.00 97.12 161 ALA A O 1
ATOM 1225 N N . LEU A 1 162 ? 1.461 -8.668 -16.641 1.00 96.94 162 LEU A N 1
ATOM 1226 C CA . LEU A 1 162 ? 0.388 -8.530 -15.649 1.00 96.94 162 LEU A CA 1
ATOM 1227 C C . LEU A 1 162 ? -0.471 -7.275 -15.870 1.00 96.94 162 LEU A C 1
ATOM 1229 O O . LEU A 1 162 ? -1.666 -7.294 -15.584 1.00 96.94 162 LEU A O 1
ATOM 1233 N N . ALA A 1 163 ? 0.116 -6.194 -16.388 1.00 94.81 163 ALA A N 1
ATOM 1234 C CA . ALA A 1 163 ? -0.582 -4.947 -16.697 1.00 94.81 163 ALA A CA 1
ATOM 1235 C C . ALA A 1 163 ? -0.160 -4.386 -18.073 1.00 94.81 163 ALA A C 1
ATOM 1237 O O . ALA A 1 163 ? 0.561 -3.388 -18.144 1.00 94.81 163 ALA A O 1
ATOM 1238 N N . PRO A 1 164 ? -0.653 -4.966 -19.188 1.00 92.50 164 PRO A N 1
ATOM 1239 C CA . PRO A 1 164 ? -0.237 -4.576 -20.546 1.00 92.50 164 PRO A CA 1
ATOM 1240 C C . PRO A 1 164 ? -0.664 -3.163 -20.966 1.00 92.50 164 PRO A C 1
ATOM 1242 O O . PRO A 1 164 ? -0.266 -2.666 -22.025 1.00 92.50 164 PRO A O 1
ATOM 1245 N N . TRP A 1 165 ? -1.538 -2.537 -20.178 1.00 89.69 165 TRP A N 1
ATOM 1246 C CA . TRP A 1 165 ? -1.988 -1.163 -20.365 1.00 89.69 165 TRP A CA 1
ATOM 1247 C C . TRP A 1 165 ? -0.951 -0.134 -19.885 1.00 89.69 165 TRP A C 1
ATOM 1249 O O . TRP A 1 165 ? -0.970 0.990 -20.377 1.00 89.69 165 TRP A O 1
ATOM 1259 N N . GLU A 1 166 ? -0.018 -0.523 -19.008 1.00 92.75 166 GLU A N 1
ATOM 1260 C CA . GLU A 1 166 ? 1.058 0.326 -18.488 1.00 92.75 166 GLU A CA 1
ATOM 1261 C C . GLU A 1 166 ? 2.325 0.195 -19.354 1.00 92.75 166 GLU A C 1
ATOM 1263 O O . GLU A 1 166 ? 3.174 -0.681 -19.160 1.00 92.75 166 GLU A O 1
ATOM 1268 N N . THR A 1 167 ? 2.466 1.082 -20.341 1.00 94.06 167 THR A N 1
ATOM 1269 C CA . THR A 1 167 ? 3.593 1.075 -21.293 1.00 94.06 167 THR A CA 1
ATOM 1270 C C . THR A 1 167 ? 4.945 1.325 -20.610 1.00 94.06 167 THR A C 1
ATOM 1272 O O . THR A 1 167 ? 5.980 0.851 -21.087 1.00 94.06 167 THR A O 1
ATOM 1275 N N . GLY A 1 168 ? 4.954 1.998 -19.456 1.00 95.31 168 GLY A N 1
ATOM 1276 C CA . GLY A 1 168 ? 6.152 2.291 -18.671 1.00 95.31 168 GLY A CA 1
ATOM 1277 C C . GLY A 1 168 ? 6.941 1.048 -18.271 1.00 95.31 168 GLY A C 1
ATOM 1278 O O . GLY A 1 168 ? 8.172 1.076 -18.293 1.00 95.31 168 GLY A O 1
ATOM 1279 N N . TYR A 1 169 ? 6.265 -0.072 -17.993 1.00 96.50 169 TYR A N 1
ATOM 1280 C CA . TYR A 1 169 ? 6.930 -1.347 -17.700 1.00 96.50 169 TYR A CA 1
ATOM 1281 C C . TYR A 1 169 ? 7.736 -1.857 -18.886 1.00 96.50 169 TYR A C 1
ATOM 1283 O O . TYR A 1 169 ? 8.877 -2.285 -18.724 1.00 96.50 169 TYR A O 1
ATOM 1291 N N . ARG A 1 170 ? 7.188 -1.738 -20.096 1.00 95.44 170 ARG A N 1
ATOM 1292 C CA . ARG A 1 170 ? 7.884 -2.139 -21.318 1.00 95.44 170 ARG A CA 1
ATOM 1293 C C . ARG A 1 170 ? 9.086 -1.242 -21.609 1.00 95.44 170 ARG A C 1
ATOM 1295 O O . ARG A 1 170 ? 10.147 -1.748 -21.962 1.00 95.44 170 ARG A O 1
ATOM 1302 N N . LEU A 1 171 ? 8.957 0.068 -21.397 1.00 96.25 171 LEU A N 1
ATOM 1303 C CA . LEU A 1 171 ? 10.070 1.015 -21.538 1.00 96.25 171 LEU A CA 1
ATOM 1304 C C . LEU A 1 171 ? 11.212 0.710 -20.553 1.00 96.25 171 LEU A C 1
ATOM 1306 O O . LEU A 1 171 ? 12.380 0.688 -20.943 1.00 96.25 171 LEU A O 1
ATOM 1310 N N . ARG A 1 172 ? 10.887 0.406 -19.289 1.00 97.12 172 ARG A N 1
ATOM 1311 C CA . ARG A 1 172 ? 11.877 -0.012 -18.281 1.00 97.12 172 ARG A CA 1
ATOM 1312 C C . ARG A 1 172 ? 12.515 -1.360 -18.622 1.00 97.12 172 ARG A C 1
ATOM 1314 O O . ARG A 1 172 ? 13.730 -1.499 -18.490 1.00 97.12 172 ARG A O 1
ATOM 1321 N N . ALA A 1 173 ? 11.734 -2.313 -19.136 1.00 97.06 173 ALA A N 1
ATOM 1322 C CA . ALA A 1 173 ? 12.251 -3.590 -19.627 1.00 97.06 173 ALA A CA 1
ATOM 1323 C C . ALA A 1 173 ? 13.266 -3.395 -20.760 1.00 97.06 173 ALA A C 1
ATOM 1325 O O . ALA A 1 173 ? 14.325 -4.014 -20.735 1.00 97.06 173 ALA A O 1
ATOM 1326 N N . LEU A 1 174 ? 12.976 -2.511 -21.721 1.00 95.88 174 LEU A N 1
ATOM 1327 C CA . LEU A 1 174 ? 13.887 -2.180 -22.820 1.00 95.88 174 LEU A CA 1
ATOM 1328 C C . LEU A 1 174 ? 15.185 -1.553 -22.326 1.00 95.88 174 LEU A C 1
ATOM 1330 O O . LEU A 1 174 ? 16.262 -1.975 -22.748 1.00 95.88 174 LEU A O 1
ATOM 1334 N N . ARG A 1 175 ? 15.088 -0.594 -21.398 1.00 95.94 175 ARG A N 1
ATOM 1335 C CA . ARG A 1 175 ? 16.259 0.009 -20.755 1.00 95.94 175 ARG A CA 1
ATOM 1336 C C . ARG A 1 175 ? 17.130 -1.061 -20.104 1.00 95.94 175 ARG A C 1
ATOM 1338 O O . ARG A 1 175 ? 18.303 -1.171 -20.437 1.00 95.94 175 ARG A O 1
ATOM 1345 N N . ALA A 1 176 ? 16.545 -1.871 -19.221 1.00 97.19 176 ALA A N 1
ATOM 1346 C CA . ALA A 1 176 ? 17.260 -2.911 -18.489 1.00 97.19 176 ALA A CA 1
ATOM 1347 C C . ALA A 1 176 ? 17.863 -3.967 -19.431 1.00 97.19 176 ALA A C 1
ATOM 1349 O O . ALA A 1 176 ? 19.036 -4.313 -19.300 1.00 97.19 176 ALA A O 1
ATOM 1350 N N . ARG A 1 177 ? 17.104 -4.409 -20.445 1.00 96.56 177 ARG A N 1
ATOM 1351 C CA . ARG A 1 177 ? 17.578 -5.331 -21.487 1.00 96.56 177 ARG A CA 1
ATOM 1352 C C . ARG A 1 177 ? 18.789 -4.760 -22.212 1.00 96.56 177 ARG A C 1
ATOM 1354 O O . ARG A 1 177 ? 19.763 -5.480 -22.414 1.00 96.56 177 ARG A O 1
ATOM 1361 N N . ARG A 1 178 ? 18.756 -3.475 -22.579 1.00 96.12 178 ARG A N 1
ATOM 1362 C CA . ARG A 1 178 ? 19.876 -2.833 -23.270 1.00 96.12 178 ARG A CA 1
ATOM 1363 C C . ARG A 1 178 ? 21.084 -2.635 -22.354 1.00 96.12 178 ARG A C 1
ATOM 1365 O O . ARG A 1 178 ? 22.201 -2.892 -22.788 1.00 96.12 178 ARG A O 1
ATOM 1372 N N . THR A 1 179 ? 20.877 -2.281 -21.084 1.00 95.62 179 THR A N 1
ATOM 1373 C CA . THR A 1 179 ? 21.944 -2.224 -20.068 1.00 95.62 179 THR A CA 1
ATOM 1374 C C . THR A 1 179 ? 22.621 -3.583 -19.866 1.00 95.62 179 THR A C 1
ATOM 1376 O O . THR A 1 179 ? 23.822 -3.633 -19.635 1.00 95.62 179 THR A O 1
ATOM 1379 N N . ALA A 1 180 ? 21.890 -4.689 -20.026 1.00 96.19 180 ALA A N 1
ATOM 1380 C CA . ALA A 1 180 ? 22.444 -6.044 -20.012 1.00 96.19 180 ALA A CA 1
ATOM 1381 C C . ALA A 1 180 ? 23.171 -6.450 -21.317 1.00 96.19 180 ALA A C 1
ATOM 1383 O O . ALA A 1 180 ? 23.543 -7.611 -21.465 1.00 96.19 180 ALA A O 1
ATOM 1384 N N . GLY A 1 181 ? 23.341 -5.539 -22.284 1.00 95.31 181 GLY A N 1
ATOM 1385 C CA . GLY A 1 181 ? 23.933 -5.831 -23.596 1.00 95.31 181 GLY A CA 1
ATOM 1386 C C . GLY A 1 181 ? 22.969 -6.484 -24.593 1.00 95.31 181 GLY A C 1
ATOM 1387 O O . GLY A 1 181 ? 23.389 -6.908 -25.667 1.00 95.31 181 GLY A O 1
ATOM 1388 N N . GLY A 1 182 ? 21.676 -6.557 -24.266 1.00 94.50 182 GLY A N 1
ATOM 1389 C CA . GLY A 1 182 ? 20.649 -7.136 -25.125 1.00 94.50 182 GLY A CA 1
ATOM 1390 C C . GLY A 1 182 ? 20.312 -6.286 -26.355 1.00 94.50 182 GLY A C 1
ATOM 1391 O O . GLY A 1 182 ? 20.798 -5.164 -26.540 1.00 94.50 182 GLY A O 1
ATOM 1392 N N . ALA A 1 183 ? 19.443 -6.838 -27.202 1.00 93.94 183 ALA A N 1
ATOM 1393 C CA . ALA A 1 183 ? 19.038 -6.220 -28.459 1.00 93.94 183 ALA A CA 1
ATOM 1394 C C . ALA A 1 183 ? 18.166 -4.966 -28.262 1.00 93.94 183 ALA A C 1
ATOM 1396 O O . ALA A 1 183 ? 17.349 -4.874 -27.334 1.00 93.94 183 ALA A O 1
ATOM 1397 N N . LEU A 1 184 ? 18.321 -4.027 -29.197 1.00 94.50 184 LEU A N 1
ATOM 1398 C CA . LEU A 1 184 ? 17.423 -2.889 -29.391 1.00 94.50 184 LEU A CA 1
ATOM 1399 C C . LEU A 1 184 ? 16.003 -3.364 -29.756 1.00 94.50 184 LEU A C 1
ATOM 1401 O O . LEU A 1 184 ? 15.838 -4.518 -30.158 1.00 94.50 184 LEU A O 1
ATOM 1405 N N . PRO A 1 185 ? 14.964 -2.531 -29.560 1.00 95.00 185 PRO A N 1
ATOM 1406 C CA . PRO A 1 185 ? 13.615 -2.876 -29.997 1.00 95.00 185 PRO A CA 1
ATOM 1407 C C . PRO A 1 185 ? 13.589 -3.099 -31.513 1.00 95.00 185 PRO A C 1
ATOM 1409 O O . PRO A 1 185 ? 14.152 -2.308 -32.269 1.00 95.00 185 PRO A O 1
ATOM 1412 N N . ASP A 1 186 ? 12.929 -4.170 -31.951 1.00 95.50 186 ASP A N 1
ATOM 1413 C CA . ASP A 1 186 ? 12.644 -4.370 -33.370 1.00 95.50 186 ASP A CA 1
ATOM 1414 C C . ASP A 1 186 ? 11.531 -3.418 -33.853 1.00 95.50 186 ASP A C 1
ATOM 1416 O O . ASP A 1 186 ? 10.915 -2.686 -33.068 1.00 95.50 186 ASP A O 1
ATOM 1420 N N . ALA A 1 187 ? 11.269 -3.412 -35.163 1.00 95.19 187 ALA A N 1
ATOM 1421 C CA . ALA A 1 187 ? 10.262 -2.534 -35.759 1.00 95.19 187 ALA A CA 1
ATOM 1422 C C . ALA A 1 187 ? 8.854 -2.765 -35.177 1.00 95.19 187 ALA A C 1
ATOM 1424 O O . ALA A 1 187 ? 8.106 -1.809 -34.969 1.00 95.19 187 ALA A O 1
ATOM 1425 N N . THR A 1 188 ? 8.505 -4.016 -34.869 1.00 96.25 188 THR A N 1
ATOM 1426 C CA . THR A 1 188 ? 7.191 -4.398 -34.336 1.00 96.25 188 THR A CA 1
ATOM 1427 C C . THR A 1 188 ? 7.015 -3.909 -32.899 1.00 96.25 188 THR A C 1
ATOM 1429 O O . THR A 1 188 ? 5.994 -3.317 -32.551 1.00 96.25 188 THR A O 1
ATOM 1432 N N . GLU A 1 189 ? 8.020 -4.121 -32.051 1.00 94.81 189 GLU A N 1
ATOM 1433 C CA . GLU A 1 189 ? 8.065 -3.660 -30.668 1.00 94.81 189 GLU A CA 1
ATOM 1434 C C . GLU A 1 189 ? 8.043 -2.134 -30.593 1.00 94.81 189 GLU A C 1
ATOM 1436 O O . GLU A 1 189 ? 7.274 -1.568 -29.810 1.00 94.81 189 GLU A O 1
ATOM 1441 N N . HIS A 1 190 ? 8.826 -1.472 -31.444 1.00 96.44 190 HIS A N 1
ATOM 1442 C CA . HIS A 1 190 ? 8.837 -0.022 -31.547 1.00 96.44 190 HIS A CA 1
ATOM 1443 C C . HIS A 1 190 ?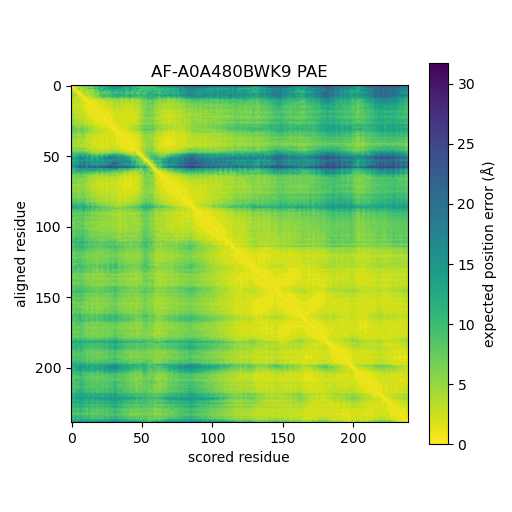 7.452 0.532 -31.924 1.00 96.44 190 HIS A C 1
ATOM 1445 O O . HIS A 1 190 ? 6.922 1.391 -31.215 1.00 96.44 190 HIS A O 1
ATOM 1451 N N . GLN A 1 191 ? 6.825 0.005 -32.983 1.00 96.50 191 GLN A N 1
ATOM 1452 C CA . GLN A 1 191 ? 5.488 0.433 -33.412 1.00 96.50 191 GLN A CA 1
ATOM 1453 C C . GLN A 1 191 ? 4.422 0.170 -32.344 1.00 96.50 191 GLN A C 1
ATOM 1455 O O . GLN A 1 191 ? 3.546 1.009 -32.126 1.00 96.50 191 GLN A O 1
ATOM 1460 N N . ALA A 1 192 ? 4.509 -0.956 -31.630 1.00 94.12 192 ALA A N 1
ATOM 1461 C CA . ALA A 1 192 ? 3.590 -1.263 -30.542 1.00 94.12 192 ALA A CA 1
ATOM 1462 C C . ALA A 1 192 ? 3.670 -0.214 -29.419 1.00 94.12 192 ALA A C 1
ATOM 1464 O O . ALA A 1 192 ? 2.631 0.233 -28.934 1.00 94.12 192 ALA A O 1
ATOM 1465 N N . ILE A 1 193 ? 4.874 0.233 -29.045 1.00 95.88 193 ILE A N 1
ATOM 1466 C CA . ILE A 1 193 ? 5.062 1.285 -28.033 1.00 95.88 193 ILE A CA 1
ATOM 1467 C C . ILE A 1 193 ? 4.498 2.619 -28.522 1.00 95.88 193 ILE A C 1
ATOM 1469 O O . ILE A 1 193 ? 3.705 3.228 -27.808 1.00 95.88 193 ILE A O 1
ATOM 1473 N N . VAL A 1 194 ? 4.830 3.040 -29.746 1.00 96.81 194 VAL A N 1
ATOM 1474 C CA . VAL A 1 194 ? 4.296 4.279 -30.340 1.00 96.81 194 VAL A CA 1
ATOM 1475 C C . VAL A 1 194 ? 2.766 4.264 -30.360 1.00 96.81 194 VAL A C 1
ATOM 1477 O O . VAL A 1 194 ? 2.128 5.229 -29.944 1.00 96.81 194 VAL A O 1
ATOM 1480 N N . SER A 1 195 ? 2.160 3.153 -30.790 1.00 95.25 195 SER A N 1
ATOM 1481 C CA . SER A 1 195 ? 0.702 3.021 -30.828 1.00 95.25 195 SER A CA 1
ATOM 1482 C C . SER A 1 195 ? 0.075 3.109 -29.434 1.00 95.25 195 SER A C 1
ATOM 1484 O O . SER A 1 195 ? -0.951 3.768 -29.264 1.00 95.25 195 SER A O 1
ATOM 1486 N N . ALA A 1 196 ? 0.703 2.499 -28.422 1.00 93.88 196 ALA A N 1
ATOM 1487 C CA . ALA A 1 196 ? 0.215 2.520 -27.050 1.00 93.88 196 ALA A CA 1
ATOM 1488 C C . ALA A 1 196 ? 0.312 3.920 -26.431 1.00 93.88 196 ALA A C 1
ATOM 1490 O O . ALA A 1 196 ? -0.621 4.325 -25.746 1.00 93.88 196 ALA A O 1
ATOM 1491 N N . LEU A 1 197 ? 1.394 4.658 -26.701 1.00 95.31 197 LEU A N 1
ATOM 1492 C CA . LEU A 1 197 ? 1.584 6.026 -26.207 1.00 95.31 197 LEU A CA 1
ATOM 1493 C C . LEU A 1 197 ? 0.576 7.011 -26.817 1.00 95.31 197 LEU A C 1
ATOM 1495 O O . LEU A 1 197 ? 0.065 7.858 -26.098 1.00 95.31 197 LEU A O 1
ATOM 1499 N N . ARG A 1 198 ? 0.218 6.849 -28.101 1.00 95.00 198 ARG A N 1
ATOM 1500 C CA . ARG A 1 198 ? -0.776 7.712 -28.773 1.00 95.00 198 ARG A CA 1
ATOM 1501 C C . ARG A 1 198 ? -2.220 7.425 -28.378 1.00 95.00 198 ARG A C 1
ATOM 1503 O O . ARG A 1 198 ? -3.063 8.314 -28.415 1.00 95.00 198 ARG A O 1
ATOM 1510 N N . SER A 1 199 ? -2.540 6.159 -28.115 1.00 91.12 199 SER A N 1
ATOM 1511 C CA . SER A 1 199 ? -3.933 5.704 -27.991 1.00 91.12 199 SER A CA 1
ATOM 1512 C C . SER A 1 199 ? -4.433 5.596 -26.553 1.00 91.12 199 SER A C 1
ATOM 1514 O O . SER A 1 199 ? -5.627 5.373 -26.350 1.00 91.12 199 SER A O 1
ATOM 1516 N N . ARG A 1 200 ? -3.553 5.713 -25.551 1.00 87.62 200 ARG A N 1
ATOM 1517 C CA . ARG A 1 200 ? -3.892 5.472 -24.143 1.00 87.62 200 ARG A CA 1
ATOM 1518 C C . ARG A 1 200 ? -3.495 6.660 -23.267 1.00 87.62 200 ARG A C 1
ATOM 1520 O O . ARG A 1 200 ? -2.476 7.288 -23.540 1.00 87.62 200 ARG A O 1
ATOM 1527 N N . PRO A 1 201 ? -4.243 6.937 -22.182 1.00 87.00 201 PRO A N 1
ATOM 1528 C CA . PRO A 1 201 ? -3.790 7.865 -21.153 1.00 87.00 201 PRO A CA 1
ATOM 1529 C C . PRO A 1 201 ? -2.420 7.443 -20.626 1.00 87.00 201 PRO A C 1
ATOM 1531 O O . PRO A 1 201 ? -2.200 6.255 -20.397 1.00 87.00 201 PRO A O 1
ATOM 1534 N N . LEU A 1 202 ? -1.526 8.409 -20.420 1.00 89.44 202 LEU A N 1
ATOM 1535 C CA . LEU A 1 202 ? -0.171 8.169 -19.933 1.00 89.44 202 LEU A CA 1
ATOM 1536 C C . LEU A 1 202 ? -0.169 8.098 -18.404 1.00 89.44 202 LEU A C 1
ATOM 1538 O O . LEU A 1 202 ? -0.328 9.132 -17.748 1.00 89.44 202 LEU A O 1
ATOM 1542 N N . PRO A 1 203 ? 0.022 6.914 -17.803 1.00 88.25 203 PRO A N 1
ATOM 1543 C CA . PRO A 1 203 ? 0.082 6.814 -16.359 1.00 88.25 203 PRO A CA 1
ATOM 1544 C C . PRO A 1 203 ? 1.390 7.425 -15.830 1.00 88.25 203 PRO A C 1
ATOM 1546 O O . PRO A 1 203 ? 2.385 7.505 -16.566 1.00 88.25 203 PRO A O 1
ATOM 1549 N N . PRO A 1 204 ? 1.452 7.779 -14.532 1.00 89.44 204 PRO A N 1
ATOM 1550 C CA . PRO A 1 204 ? 2.663 8.314 -13.911 1.00 89.44 204 PRO A CA 1
ATOM 1551 C C . PRO A 1 204 ? 3.903 7.445 -14.148 1.00 89.44 204 PRO A C 1
ATOM 1553 O O . PRO A 1 204 ? 4.984 7.963 -14.416 1.00 89.44 204 PRO A O 1
ATOM 1556 N N . THR A 1 205 ? 3.759 6.119 -14.124 1.00 91.88 205 THR A N 1
ATOM 1557 C CA . THR A 1 205 ? 4.867 5.182 -14.348 1.00 91.88 205 THR A CA 1
ATOM 1558 C C . THR A 1 205 ? 5.453 5.291 -15.756 1.00 91.88 205 THR A C 1
ATOM 1560 O O . THR A 1 205 ? 6.677 5.255 -15.903 1.00 91.88 205 THR A O 1
ATOM 1563 N N . THR A 1 206 ? 4.613 5.463 -16.783 1.00 94.88 206 THR A N 1
ATOM 1564 C CA . THR A 1 206 ? 5.055 5.701 -18.167 1.00 94.88 206 THR A CA 1
ATOM 1565 C C . THR A 1 206 ? 5.799 7.027 -18.290 1.00 94.88 206 THR A C 1
ATOM 1567 O O . THR A 1 206 ? 6.896 7.053 -18.847 1.00 94.88 206 THR A O 1
ATOM 1570 N N . LEU A 1 207 ? 5.261 8.106 -17.714 1.00 94.00 207 LEU A N 1
ATOM 1571 C CA . LEU A 1 207 ? 5.917 9.419 -17.721 1.00 94.00 207 LEU A CA 1
ATOM 1572 C C . LEU A 1 207 ? 7.280 9.374 -17.015 1.00 94.00 207 LEU A C 1
ATOM 1574 O O . LEU A 1 207 ? 8.277 9.855 -17.553 1.00 94.00 207 LEU A O 1
ATOM 1578 N N . LEU A 1 208 ? 7.350 8.725 -15.850 1.00 94.31 208 LEU A N 1
ATOM 1579 C CA . LEU A 1 208 ? 8.601 8.519 -15.119 1.00 94.31 208 LEU A CA 1
ATOM 1580 C C . LEU A 1 208 ? 9.588 7.651 -15.906 1.00 94.31 208 LEU A C 1
ATOM 1582 O O . LEU A 1 208 ? 10.785 7.922 -15.885 1.00 94.31 208 LEU A O 1
ATOM 1586 N N . ALA A 1 209 ? 9.117 6.622 -16.617 1.00 95.56 209 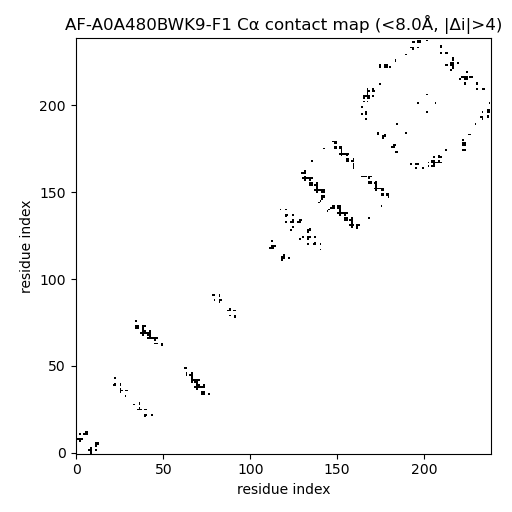ALA A N 1
ATOM 1587 C CA . ALA A 1 209 ? 9.976 5.781 -17.447 1.00 95.56 209 ALA A CA 1
ATOM 1588 C C . ALA A 1 209 ? 10.601 6.583 -18.600 1.00 95.56 209 ALA A C 1
ATOM 1590 O O . ALA A 1 209 ? 11.822 6.535 -18.762 1.00 95.56 209 ALA A O 1
ATOM 1591 N N . LEU A 1 210 ? 9.797 7.364 -19.332 1.00 95.69 210 LEU A N 1
ATOM 1592 C CA . LEU A 1 210 ? 10.267 8.264 -20.392 1.00 95.69 210 LEU A CA 1
ATOM 1593 C C . LEU A 1 210 ? 11.258 9.298 -19.846 1.00 95.69 210 LEU A C 1
ATOM 1595 O O . LEU A 1 210 ? 12.355 9.433 -20.381 1.00 95.69 210 LEU A O 1
ATOM 1599 N N . GLY A 1 211 ? 10.926 9.958 -18.733 1.00 95.25 211 GLY A N 1
ATOM 1600 C CA . GLY A 1 211 ? 11.823 10.909 -18.073 1.00 95.25 211 GLY A CA 1
ATOM 1601 C C . GLY A 1 211 ? 13.147 10.273 -17.639 1.00 95.25 211 GLY A C 1
ATOM 1602 O O . GLY A 1 211 ? 14.212 10.843 -17.866 1.00 95.25 211 GLY A O 1
ATOM 1603 N N . SER A 1 212 ? 13.104 9.059 -17.080 1.00 93.44 212 SER A N 1
ATOM 1604 C CA . SER A 1 212 ? 14.308 8.332 -16.659 1.00 93.44 212 SER A CA 1
ATOM 1605 C C . SER A 1 212 ? 15.198 7.921 -17.837 1.00 93.44 212 SER A C 1
ATOM 1607 O O . SER A 1 212 ? 16.422 7.957 -17.723 1.00 93.44 212 SER A O 1
ATOM 1609 N N . LEU A 1 213 ? 14.595 7.559 -18.976 1.00 94.75 213 LEU A N 1
ATOM 1610 C CA . LEU A 1 213 ? 15.300 7.250 -20.218 1.00 94.75 213 LEU A CA 1
ATOM 1611 C C . LEU A 1 213 ? 15.966 8.501 -20.793 1.00 94.75 213 LEU A C 1
ATOM 1613 O O . LEU A 1 213 ? 17.147 8.449 -21.130 1.00 94.75 213 LEU A O 1
ATOM 1617 N N . SER A 1 214 ? 15.250 9.628 -20.826 1.00 95.06 214 SER A N 1
ATOM 1618 C CA . SER A 1 214 ? 15.792 10.919 -21.261 1.00 95.06 214 SER A CA 1
ATOM 1619 C C . SER A 1 214 ? 16.966 11.361 -20.390 1.00 95.06 214 SER A C 1
ATOM 1621 O O . SER A 1 214 ? 18.027 11.683 -20.915 1.00 95.06 214 SER A O 1
ATOM 1623 N N . ALA A 1 215 ? 16.824 11.308 -19.062 1.00 95.12 215 ALA A N 1
ATOM 1624 C CA . ALA A 1 215 ? 17.904 11.654 -18.137 1.00 95.12 215 ALA A CA 1
ATOM 1625 C C . ALA A 1 215 ? 19.134 10.747 -18.322 1.00 95.12 215 ALA A C 1
ATOM 1627 O O . ALA A 1 215 ? 20.265 11.223 -18.342 1.00 95.12 215 ALA A O 1
ATOM 1628 N N . CYS A 1 216 ? 18.911 9.446 -18.521 1.00 94.00 216 CYS A N 1
ATOM 1629 C CA . CYS A 1 216 ? 19.969 8.475 -18.783 1.00 94.00 216 CYS A CA 1
ATOM 1630 C C . CYS A 1 216 ? 20.697 8.738 -20.117 1.00 94.00 216 CYS A C 1
ATOM 1632 O O . CYS A 1 216 ? 21.924 8.664 -20.180 1.00 94.00 216 CYS A O 1
ATOM 1634 N N . ALA A 1 217 ? 19.961 9.086 -21.177 1.00 94.31 217 ALA A N 1
ATOM 1635 C CA . ALA A 1 217 ? 20.544 9.445 -22.469 1.00 94.31 217 ALA A CA 1
ATOM 1636 C C . ALA A 1 217 ? 21.370 10.741 -22.378 1.00 94.31 217 ALA A C 1
ATOM 1638 O O . ALA A 1 217 ? 22.488 10.790 -22.892 1.00 94.31 217 ALA A O 1
ATOM 1639 N N . LEU A 1 218 ? 20.863 11.754 -21.664 1.00 94.94 218 LEU A N 1
ATOM 1640 C CA . LEU A 1 218 ? 21.564 13.021 -21.418 1.00 94.94 218 LEU A CA 1
ATOM 1641 C C . LEU A 1 218 ? 22.838 12.845 -20.581 1.00 94.94 218 LEU A C 1
ATOM 1643 O O . LEU A 1 218 ? 23.816 13.549 -20.810 1.00 94.94 218 LEU A O 1
ATOM 1647 N N . ALA A 1 219 ? 22.857 11.880 -19.659 1.00 94.88 219 ALA A N 1
ATOM 1648 C CA . ALA A 1 219 ? 24.051 11.515 -18.896 1.00 94.88 219 ALA A CA 1
ATOM 1649 C C . ALA A 1 219 ? 25.125 10.798 -19.741 1.00 94.88 219 ALA A C 1
ATOM 1651 O O . ALA A 1 219 ? 26.227 10.552 -19.258 1.00 94.88 219 ALA A O 1
ATOM 1652 N N . GLY A 1 220 ? 24.832 10.457 -21.001 1.00 92.44 220 GLY A N 1
ATOM 1653 C CA . GLY A 1 220 ? 25.776 9.778 -21.885 1.00 92.44 220 GLY A CA 1
ATOM 1654 C C . GLY A 1 220 ? 25.924 8.283 -21.598 1.00 92.44 220 GLY A C 1
ATOM 1655 O O . GLY A 1 220 ? 26.900 7.669 -22.030 1.00 92.44 220 GLY A O 1
ATOM 1656 N N . GLU A 1 221 ? 24.965 7.654 -20.922 1.00 93.00 221 GLU A N 1
ATOM 1657 C CA . GLU A 1 221 ? 24.998 6.208 -20.694 1.00 93.00 221 GLU A CA 1
ATOM 1658 C C . GLU A 1 221 ? 24.836 5.452 -22.026 1.00 93.00 221 GLU A C 1
ATOM 1660 O O . GLU A 1 221 ? 23.847 5.686 -22.731 1.00 93.00 221 GLU A O 1
ATOM 1665 N N . PRO A 1 222 ? 25.762 4.547 -22.413 1.00 90.81 222 PRO A N 1
ATOM 1666 C CA . PRO A 1 222 ? 25.721 3.861 -23.710 1.00 90.81 222 PRO A CA 1
ATOM 1667 C C . PRO A 1 222 ? 24.376 3.181 -23.985 1.00 90.81 222 PRO A C 1
ATOM 1669 O O . PRO A 1 222 ? 23.776 3.382 -25.037 1.00 90.81 222 PRO A O 1
ATOM 1672 N N . ALA A 1 223 ? 23.841 2.473 -22.985 1.00 88.94 223 ALA A N 1
ATOM 1673 C CA . ALA A 1 223 ? 22.586 1.740 -23.112 1.00 88.94 223 ALA A CA 1
ATOM 1674 C C . ALA A 1 223 ? 21.383 2.635 -23.457 1.00 88.94 223 ALA A C 1
ATOM 1676 O O . ALA A 1 223 ? 20.473 2.206 -24.161 1.00 88.94 223 ALA A O 1
ATOM 1677 N N . CYS A 1 224 ? 21.367 3.876 -22.974 1.00 92.56 224 CYS A N 1
ATOM 1678 C CA . CYS A 1 224 ? 20.293 4.826 -23.254 1.00 92.56 224 CYS A CA 1
ATOM 1679 C C . CYS A 1 224 ? 20.574 5.641 -24.519 1.00 92.56 224 CYS A C 1
ATOM 1681 O O . CYS A 1 224 ? 19.638 5.960 -25.250 1.00 92.56 224 CYS A O 1
ATOM 1683 N N . ARG A 1 225 ? 21.851 5.910 -24.828 1.00 93.25 225 ARG A N 1
ATOM 1684 C CA . ARG A 1 225 ? 22.251 6.555 -26.084 1.00 93.25 225 ARG A CA 1
ATOM 1685 C C . ARG A 1 225 ? 21.787 5.762 -27.299 1.00 93.25 225 ARG A C 1
ATOM 1687 O O . ARG A 1 225 ? 21.223 6.362 -28.210 1.00 93.25 225 ARG A O 1
ATOM 1694 N N . ASP A 1 226 ? 21.916 4.439 -27.267 1.00 92.06 226 ASP A N 1
ATOM 1695 C CA . ASP A 1 226 ? 21.472 3.572 -28.365 1.00 92.06 226 ASP A CA 1
ATOM 1696 C C . ASP A 1 226 ? 19.947 3.587 -28.566 1.00 92.06 226 ASP A C 1
ATOM 1698 O O . ASP A 1 226 ? 19.454 3.337 -29.663 1.00 92.06 226 ASP A O 1
ATOM 1702 N N . LEU A 1 227 ? 19.190 3.892 -27.507 1.00 94.38 227 LEU A N 1
ATOM 1703 C CA . LEU A 1 227 ? 17.733 4.013 -27.550 1.00 94.38 227 LEU A CA 1
ATOM 1704 C C . LEU A 1 227 ? 17.267 5.410 -27.980 1.00 94.38 227 LEU A C 1
ATOM 1706 O O . LEU A 1 227 ? 16.085 5.568 -28.270 1.00 94.38 227 LEU A O 1
ATOM 1710 N N . THR A 1 228 ? 18.158 6.408 -28.050 1.00 94.19 228 THR A N 1
ATOM 1711 C CA . THR A 1 228 ? 17.808 7.809 -28.357 1.00 94.19 228 THR A CA 1
ATOM 1712 C C . THR A 1 228 ? 16.945 7.965 -29.613 1.00 94.19 228 THR A C 1
ATOM 1714 O O . THR A 1 228 ? 15.942 8.672 -29.520 1.00 94.19 228 THR A O 1
ATOM 1717 N N . PRO A 1 229 ? 17.245 7.311 -30.758 1.00 93.81 229 PRO A N 1
ATOM 1718 C CA . PRO A 1 229 ? 16.407 7.449 -31.949 1.00 93.81 229 PRO A CA 1
ATOM 1719 C C . PRO A 1 229 ? 14.954 7.030 -31.686 1.00 93.81 229 PRO A C 1
ATOM 1721 O O . PRO A 1 229 ? 14.034 7.790 -31.959 1.00 93.81 229 PRO A O 1
ATOM 1724 N N . ALA A 1 230 ? 14.752 5.869 -31.053 1.00 95.25 230 ALA A N 1
ATOM 1725 C CA . ALA A 1 230 ? 13.421 5.384 -30.698 1.00 95.25 230 ALA A CA 1
ATOM 1726 C C . ALA A 1 230 ? 12.760 6.230 -29.595 1.00 95.25 230 ALA A C 1
ATOM 1728 O O . ALA A 1 230 ? 11.547 6.422 -29.605 1.00 95.25 230 ALA A O 1
ATOM 1729 N N . LEU A 1 231 ? 13.547 6.750 -28.650 1.00 95.50 231 LEU A N 1
ATOM 1730 C CA . LEU A 1 231 ? 13.061 7.589 -27.558 1.00 95.50 231 LEU A CA 1
ATOM 1731 C C . LEU A 1 231 ? 12.451 8.897 -28.069 1.00 95.50 231 LEU A C 1
ATOM 1733 O O . LEU A 1 231 ? 11.426 9.316 -27.540 1.00 95.50 231 LEU A O 1
ATOM 1737 N N . LEU A 1 232 ? 13.035 9.529 -29.090 1.00 95.69 232 LEU A N 1
ATOM 1738 C CA . LEU A 1 232 ? 12.472 10.744 -29.690 1.00 95.69 232 LEU A CA 1
ATOM 1739 C C . LEU A 1 232 ? 11.081 10.482 -30.288 1.00 95.69 232 LEU A C 1
ATOM 1741 O O . LEU A 1 232 ? 10.148 11.253 -30.054 1.00 95.69 232 LEU A O 1
ATOM 1745 N N . ASP A 1 233 ? 10.907 9.351 -30.970 1.00 96.50 233 ASP A N 1
ATOM 1746 C CA . ASP A 1 233 ? 9.604 8.934 -31.498 1.00 96.50 233 ASP A CA 1
ATOM 1747 C C . ASP A 1 233 ? 8.600 8.635 -30.375 1.00 96.50 233 ASP A C 1
ATOM 1749 O O . ASP A 1 233 ? 7.415 8.948 -30.482 1.00 96.50 233 ASP A O 1
ATOM 1753 N N . TRP A 1 234 ? 9.051 8.061 -29.257 1.00 96.38 234 TRP A N 1
ATOM 1754 C CA . TRP A 1 234 ? 8.188 7.812 -28.100 1.00 96.38 234 TRP A CA 1
ATOM 1755 C C . TRP A 1 234 ? 7.776 9.098 -27.385 1.00 96.38 234 TRP A C 1
ATOM 1757 O O . TRP A 1 234 ? 6.618 9.231 -27.000 1.00 96.38 234 TRP A O 1
ATOM 1767 N N . LEU A 1 235 ? 8.690 10.057 -27.231 1.00 95.50 235 LEU A N 1
ATOM 1768 C CA . LEU A 1 235 ? 8.389 11.358 -26.633 1.00 95.50 235 LEU A CA 1
ATOM 1769 C C . LEU A 1 235 ? 7.402 12.152 -27.493 1.00 95.50 235 LEU A C 1
ATOM 1771 O O . LEU A 1 235 ? 6.471 12.735 -26.951 1.00 95.50 235 LEU A O 1
ATOM 1775 N N . THR A 1 236 ? 7.560 12.131 -28.819 1.00 95.81 236 THR A N 1
ATOM 1776 C CA . THR A 1 236 ? 6.601 12.772 -29.737 1.00 95.81 236 THR A CA 1
ATOM 1777 C C . THR A 1 236 ? 5.253 12.058 -29.764 1.00 95.81 236 THR A C 1
ATOM 1779 O O . THR A 1 236 ? 4.225 12.707 -29.898 1.00 95.81 236 THR A O 1
ATOM 1782 N N . ALA A 1 237 ? 5.230 10.733 -29.610 1.00 93.88 237 ALA A N 1
ATOM 1783 C CA . ALA A 1 237 ? 3.996 9.960 -29.492 1.00 93.88 237 ALA A CA 1
ATOM 1784 C C . ALA A 1 237 ? 3.249 10.180 -28.166 1.00 93.88 237 ALA A C 1
ATOM 1786 O O . ALA A 1 237 ? 2.056 9.895 -28.104 1.00 93.88 237 ALA A O 1
ATOM 1787 N N . ALA A 1 238 ? 3.954 10.625 -27.124 1.00 91.31 238 ALA A N 1
ATOM 1788 C CA . ALA A 1 238 ? 3.422 10.899 -25.792 1.00 91.31 238 ALA A CA 1
ATOM 1789 C C . ALA A 1 238 ? 3.036 12.379 -25.573 1.00 91.31 238 ALA A C 1
ATOM 1791 O O . ALA A 1 238 ? 2.523 12.711 -24.504 1.00 91.31 238 ALA A O 1
ATOM 1792 N N . ALA A 1 239 ? 3.321 13.254 -26.541 1.00 87.19 239 ALA A N 1
ATOM 1793 C CA . ALA A 1 239 ? 2.946 14.669 -26.530 1.00 87.19 239 ALA A CA 1
ATOM 1794 C C . ALA A 1 239 ? 1.531 14.868 -27.089 1.00 87.19 239 ALA A C 1
ATOM 1796 O O . ALA A 1 239 ? 0.796 15.696 -26.506 1.00 87.19 239 ALA A O 1
#

Nearest PDB structures (foldseek):
  7rqf-assembly1_A  TM=4.588E-01  e=1.838E+00  Pseudomonas aeruginosa PAO1
  5g04-assembly1_J  TM=2.746E-01  e=1.162E+00  Homo sapiens
  9gaw-assembly1_K  TM=2.667E-01  e=1.273E+00  Homo sapiens